Protein AF-A0A5E4KHF6-F1 (afdb_monomer_lite)

Secondary structure (DSSP, 8-state):
-EEEEEEE---S-TTSB-EEEEEEEEETTEEEEEESEEESS-TT----TT---EEE--BTTS-TTPPP--EEEEE-TT-TT-SS-PPP---------PPP-SEEEEEEEEEEEETTEEEEE---EEETTEEE-EETTEEEEEEEESSS--EEEEEETTEEE---EEEEEEETTEEP--SEEEE--BSS---EEEEPSSTT-----TT-EEEEEEEE-

Radius of gyration: 19.24 Å; chains: 1; bounding box: 42×41×52 Å

pLDDT: mean 92.56, std 5.9, range [66.94, 98.56]

Structure (mmCIF, N/CA/C/O back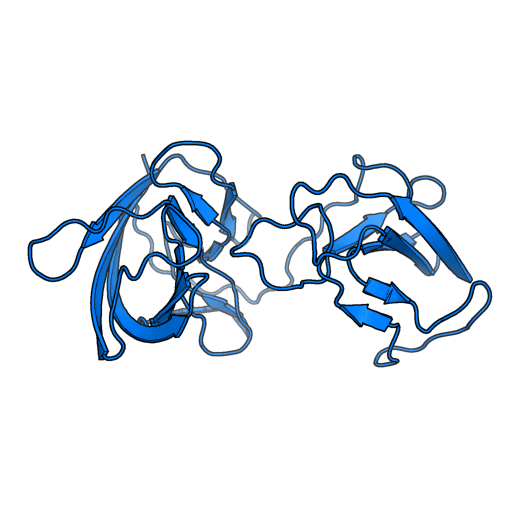bone):
data_AF-A0A5E4KHF6-F1
#
_entry.id   AF-A0A5E4KHF6-F1
#
loop_
_atom_site.group_PDB
_atom_site.id
_atom_site.type_symbol
_atom_site.label_atom_id
_atom_site.label_alt_id
_atom_site.label_comp_id
_atom_site.label_asym_id
_atom_site.label_entity_id
_atom_site.label_seq_id
_atom_site.pdbx_PDB_ins_code
_atom_site.Cartn_x
_atom_site.Cartn_y
_atom_site.Cartn_z
_atom_site.occupancy
_atom_site.B_iso_or_equiv
_atom_site.auth_seq_id
_atom_site.auth_comp_id
_atom_site.auth_asym_id
_atom_site.auth_atom_id
_atom_site.pdbx_PDB_model_num
ATOM 1 N N . MET A 1 1 ? 13.582 0.455 -25.047 1.00 77.75 1 MET A N 1
ATOM 2 C CA . MET A 1 1 ? 14.690 -0.398 -24.557 1.00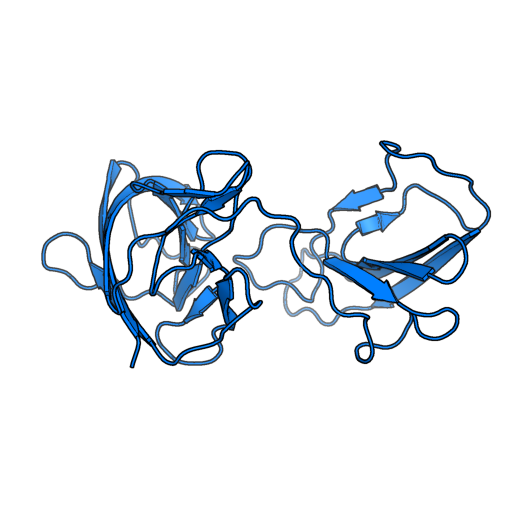 77.75 1 MET A CA 1
ATOM 3 C C . MET A 1 1 ? 14.341 -0.833 -23.156 1.00 77.75 1 MET A C 1
ATOM 5 O O . MET A 1 1 ? 14.033 0.030 -22.339 1.00 77.75 1 MET A O 1
ATOM 9 N N . ILE A 1 2 ? 14.367 -2.138 -22.922 1.00 88.25 2 ILE A N 1
ATOM 10 C CA . ILE A 1 2 ? 14.149 -2.743 -21.612 1.00 88.25 2 ILE A CA 1
ATOM 11 C C . ILE A 1 2 ? 15.498 -3.265 -21.121 1.00 88.25 2 ILE A C 1
ATOM 13 O O . ILE A 1 2 ? 16.209 -3.909 -21.892 1.00 88.25 2 ILE A O 1
ATOM 17 N N . ASP A 1 3 ? 15.841 -2.960 -19.875 1.00 93.31 3 ASP A N 1
ATOM 18 C CA . ASP A 1 3 ? 16.896 -3.641 -19.125 1.00 93.31 3 ASP A CA 1
ATOM 19 C C . ASP A 1 3 ? 16.295 -4.298 -17.880 1.00 93.31 3 ASP A C 1
ATOM 21 O O . ASP A 1 3 ? 15.286 -3.825 -17.348 1.00 93.31 3 ASP A O 1
ATOM 25 N N . ILE A 1 4 ? 16.898 -5.401 -17.439 1.00 95.44 4 ILE A N 1
ATOM 26 C CA . ILE A 1 4 ? 16.421 -6.190 -16.306 1.00 95.44 4 ILE A CA 1
ATOM 27 C C . ILE A 1 4 ? 17.618 -6.600 -15.458 1.00 95.44 4 ILE A C 1
ATOM 29 O O . ILE A 1 4 ? 18.542 -7.242 -15.950 1.00 95.44 4 ILE A O 1
ATOM 33 N N . GLN A 1 5 ? 17.567 -6.274 -14.170 1.00 94.62 5 GLN A N 1
ATOM 34 C CA . GLN A 1 5 ? 18.523 -6.750 -13.171 1.00 94.62 5 GLN A CA 1
ATOM 35 C C . GLN A 1 5 ? 17.800 -7.573 -12.108 1.00 94.62 5 GLN A C 1
ATOM 37 O O . GLN A 1 5 ? 16.617 -7.349 -11.852 1.00 94.62 5 GLN A O 1
ATOM 42 N N . SER A 1 6 ? 18.508 -8.498 -11.467 1.00 94.25 6 SER A N 1
ATOM 43 C CA . SER A 1 6 ? 17.983 -9.287 -10.352 1.00 94.25 6 SER A CA 1
ATOM 44 C C . SER A 1 6 ? 18.930 -9.261 -9.164 1.00 94.25 6 SER A C 1
ATOM 46 O O . SER A 1 6 ? 20.148 -9.284 -9.345 1.00 94.25 6 SER A O 1
ATOM 48 N N . PHE A 1 7 ? 18.372 -9.257 -7.959 1.00 91.38 7 PHE A N 1
ATOM 49 C CA . PHE A 1 7 ? 19.128 -9.175 -6.712 1.00 91.38 7 PHE A CA 1
ATOM 50 C C . PHE A 1 7 ? 18.536 -10.115 -5.673 1.00 91.38 7 PHE A C 1
ATOM 52 O O . PHE A 1 7 ? 17.319 -10.276 -5.608 1.00 91.38 7 PHE A O 1
ATOM 59 N N . ASP A 1 8 ? 19.385 -10.684 -4.825 1.00 91.06 8 ASP A N 1
ATOM 60 C CA . ASP A 1 8 ? 18.909 -11.456 -3.686 1.00 91.06 8 ASP A CA 1
ATOM 61 C C . ASP A 1 8 ? 18.397 -10.524 -2.584 1.00 91.06 8 ASP A C 1
ATOM 63 O O . ASP A 1 8 ? 18.975 -9.471 -2.299 1.00 91.06 8 ASP A O 1
ATOM 67 N N . THR A 1 9 ? 17.303 -10.923 -1.946 1.00 87.50 9 THR A N 1
ATOM 68 C CA . THR A 1 9 ? 16.654 -10.174 -0.873 1.00 87.50 9 THR A CA 1
ATOM 69 C C . THR A 1 9 ? 16.878 -10.860 0.469 1.00 87.50 9 THR A C 1
ATOM 71 O O . THR A 1 9 ? 16.781 -12.088 0.568 1.00 87.50 9 THR A O 1
ATOM 74 N N . PRO A 1 10 ? 17.160 -10.097 1.538 1.00 80.94 10 PRO A N 1
ATOM 75 C CA . PRO A 1 10 ? 17.219 -10.664 2.872 1.00 80.94 10 PRO A CA 1
ATOM 76 C C . PRO A 1 10 ? 15.800 -11.031 3.310 1.00 80.94 10 PRO A C 1
ATOM 78 O O . PRO A 1 10 ? 14.903 -10.191 3.268 1.00 80.94 10 PRO A O 1
ATOM 81 N N . THR A 1 11 ? 15.572 -12.266 3.760 1.00 69.69 11 THR A N 1
ATOM 82 C CA . THR A 1 11 ? 14.281 -12.619 4.355 1.00 69.69 11 THR A CA 1
ATOM 83 C C . THR A 1 11 ? 14.416 -13.574 5.534 1.00 69.69 11 THR A C 1
ATOM 85 O O . THR A 1 11 ? 15.131 -14.573 5.442 1.00 69.69 11 THR A O 1
ATOM 88 N N . PRO A 1 12 ? 13.716 -13.308 6.653 1.00 67.69 12 PRO A N 1
ATOM 89 C CA . PRO A 1 12 ? 13.595 -14.273 7.737 1.00 67.69 12 PRO A CA 1
ATOM 90 C C . PRO A 1 12 ? 12.538 -15.355 7.443 1.00 67.69 12 PRO A C 1
ATOM 92 O O . PRO A 1 12 ? 12.374 -16.281 8.237 1.00 67.69 12 PRO A O 1
ATOM 95 N N . PHE A 1 13 ? 11.788 -15.246 6.339 1.00 71.44 13 PHE A N 1
ATOM 96 C CA . PHE A 1 13 ? 10.649 -16.109 6.031 1.00 71.44 13 PHE A CA 1
ATOM 97 C C . PHE A 1 13 ? 11.032 -17.200 5.024 1.00 71.44 13 PHE A C 1
ATOM 99 O O . PHE A 1 13 ? 11.543 -16.904 3.951 1.00 71.44 13 PHE A O 1
ATOM 106 N N . LYS A 1 14 ? 10.751 -18.467 5.353 1.00 66.94 14 LYS A N 1
ATOM 107 C CA . LYS A 1 14 ? 11.177 -19.629 4.549 1.00 66.94 14 LYS A CA 1
ATOM 108 C C . LYS A 1 14 ? 10.465 -19.763 3.195 1.00 66.94 14 LYS A C 1
ATOM 110 O O . LYS A 1 14 ? 11.060 -20.298 2.270 1.00 66.94 14 LYS A O 1
ATOM 115 N N . ASP A 1 15 ? 9.238 -19.253 3.080 1.00 69.56 15 ASP A N 1
ATOM 116 C CA . ASP A 1 15 ? 8.358 -19.463 1.918 1.00 69.56 15 ASP A CA 1
ATOM 117 C C . ASP A 1 15 ? 8.229 -18.213 1.030 1.00 69.56 15 ASP A C 1
ATOM 119 O O . ASP A 1 15 ? 7.141 -17.893 0.546 1.00 69.56 15 ASP A O 1
ATOM 123 N N . ARG A 1 16 ? 9.309 -17.441 0.871 1.00 72.00 16 ARG A N 1
ATOM 124 C CA . ARG A 1 16 ? 9.294 -16.195 0.092 1.00 72.00 16 ARG A CA 1
ATOM 125 C C . ARG A 1 16 ? 10.213 -16.245 -1.106 1.00 72.00 16 ARG A C 1
ATOM 127 O O . ARG A 1 16 ? 11.202 -16.972 -1.109 1.00 72.00 16 ARG A O 1
ATOM 134 N N . ASP A 1 17 ? 9.896 -15.418 -2.098 1.00 70.38 17 ASP A N 1
ATOM 135 C CA . ASP A 1 17 ? 10.813 -15.175 -3.200 1.00 70.38 17 ASP A CA 1
ATOM 136 C C . ASP A 1 17 ? 12.092 -14.552 -2.636 1.00 70.38 17 ASP A C 1
ATOM 138 O O . ASP A 1 17 ? 12.071 -13.503 -1.990 1.00 70.38 17 ASP A O 1
ATOM 142 N N . PHE A 1 18 ? 13.223 -15.206 -2.870 1.00 84.00 18 PHE A N 1
ATOM 143 C CA . PHE A 1 18 ? 14.520 -14.677 -2.458 1.00 84.00 18 PHE A CA 1
ATOM 144 C C . PHE A 1 18 ? 15.071 -13.678 -3.471 1.00 84.00 18 PHE A C 1
ATOM 146 O O . PHE A 1 18 ? 16.081 -13.052 -3.190 1.00 84.00 18 PHE A O 1
ATOM 153 N N . THR A 1 19 ? 14.399 -13.478 -4.607 1.00 90.94 19 THR A N 1
ATOM 154 C CA . THR A 1 19 ? 14.871 -12.632 -5.704 1.00 90.94 19 THR A CA 1
ATOM 155 C C . THR A 1 19 ? 13.956 -11.428 -5.909 1.00 90.94 19 THR A C 1
ATOM 157 O O . THR A 1 19 ? 12.737 -11.555 -6.015 1.00 90.94 19 THR A O 1
ATOM 160 N N . GLU A 1 20 ? 14.560 -10.250 -5.988 1.00 92.94 20 GLU A N 1
ATOM 161 C CA . GLU A 1 20 ? 13.973 -9.015 -6.496 1.00 92.94 20 GLU A CA 1
ATOM 162 C C . GLU A 1 20 ? 14.397 -8.801 -7.946 1.00 92.94 20 GLU A C 1
ATOM 164 O O . GLU A 1 20 ? 15.499 -9.190 -8.341 1.00 92.94 20 GLU A O 1
ATOM 169 N N . TYR A 1 21 ? 13.549 -8.125 -8.713 1.00 94.50 21 TYR A N 1
ATOM 170 C CA . TYR A 1 21 ? 13.843 -7.699 -10.070 1.00 94.50 21 TYR A CA 1
ATOM 171 C C . TYR A 1 21 ? 13.701 -6.185 -10.199 1.00 94.50 21 TYR A C 1
ATOM 173 O O . TYR A 1 21 ? 12.772 -5.570 -9.682 1.00 94.50 21 TYR A O 1
ATOM 181 N N . VAL A 1 22 ? 14.618 -5.587 -10.950 1.00 95.19 22 VAL A N 1
ATOM 182 C CA . VAL A 1 22 ? 14.526 -4.204 -11.410 1.00 95.19 22 VAL A CA 1
ATOM 183 C C . VAL A 1 22 ? 14.272 -4.246 -12.904 1.00 95.19 22 VAL A C 1
ATOM 185 O O . VAL A 1 22 ? 15.166 -4.615 -13.662 1.00 95.19 22 VAL A O 1
ATOM 188 N N . ILE A 1 23 ? 13.073 -3.856 -13.330 1.00 96.25 23 ILE A N 1
ATOM 189 C CA . ILE A 1 23 ? 12.741 -3.681 -14.747 1.00 96.25 23 ILE A CA 1
ATOM 190 C C . ILE A 1 23 ? 12.885 -2.196 -15.071 1.00 96.25 23 ILE A C 1
ATOM 192 O O . ILE A 1 23 ? 12.244 -1.352 -14.447 1.00 96.25 23 ILE A O 1
ATOM 196 N N . ALA A 1 24 ? 13.726 -1.866 -16.044 1.00 95.62 24 ALA A N 1
ATOM 197 C CA . ALA A 1 24 ? 13.978 -0.501 -16.478 1.00 95.62 24 ALA A CA 1
ATOM 198 C C . ALA A 1 24 ? 13.522 -0.318 -17.925 1.00 95.62 24 ALA A C 1
ATOM 200 O O . ALA A 1 24 ? 14.123 -0.852 -18.855 1.00 95.62 24 ALA A O 1
ATOM 201 N N . ILE A 1 25 ? 12.466 0.466 -18.123 1.00 95.31 25 ILE A N 1
ATOM 202 C CA . ILE A 1 25 ? 11.897 0.749 -19.441 1.00 95.31 25 ILE A CA 1
ATOM 203 C C . ILE A 1 25 ? 12.277 2.175 -19.826 1.00 95.31 25 ILE A C 1
ATOM 205 O O . ILE A 1 25 ? 11.817 3.144 -19.221 1.00 95.31 25 ILE A O 1
ATOM 209 N N . ARG A 1 26 ? 13.129 2.321 -20.843 1.00 93.12 26 ARG A N 1
ATOM 210 C CA . ARG A 1 26 ? 13.507 3.636 -21.372 1.00 93.12 26 ARG A CA 1
ATOM 211 C C . ARG A 1 26 ? 12.459 4.150 -22.353 1.00 93.12 26 ARG A C 1
ATOM 213 O O . ARG A 1 26 ? 12.199 3.499 -23.369 1.00 93.12 26 ARG A O 1
ATOM 220 N N . GLN A 1 27 ? 11.985 5.367 -22.098 1.00 91.94 27 GLN A N 1
ATOM 221 C CA . GLN A 1 27 ? 11.146 6.160 -22.988 1.00 91.94 27 GLN A CA 1
ATOM 222 C C . GLN A 1 27 ? 11.744 7.569 -23.117 1.00 91.94 27 GLN A C 1
ATOM 224 O O . GLN A 1 27 ? 11.678 8.373 -22.188 1.00 91.94 27 GLN A O 1
ATOM 229 N N . ASN A 1 28 ? 12.329 7.873 -24.279 1.00 90.94 28 ASN A N 1
ATOM 230 C CA . ASN A 1 28 ? 13.039 9.131 -24.547 1.00 90.94 28 ASN A CA 1
ATOM 231 C C . ASN A 1 28 ? 14.113 9.428 -23.470 1.00 90.94 28 ASN A C 1
ATOM 233 O O . ASN A 1 28 ? 15.025 8.619 -23.252 1.00 90.94 28 ASN A O 1
ATOM 237 N N . GLU A 1 29 ? 13.966 10.567 -22.790 1.00 92.62 29 GLU A N 1
ATOM 238 C CA . GLU A 1 29 ? 14.839 11.085 -21.731 1.00 92.62 29 GLU A CA 1
ATOM 239 C C . GLU A 1 29 ? 14.453 10.597 -20.327 1.00 92.62 29 GLU A C 1
ATOM 241 O O . GLU A 1 29 ? 14.964 11.105 -19.331 1.00 92.62 29 GLU A O 1
ATOM 246 N N . HIS A 1 30 ? 13.558 9.612 -20.229 1.00 94.81 30 HIS A N 1
ATOM 247 C CA . HIS A 1 30 ? 13.124 9.031 -18.965 1.00 94.81 30 HIS A CA 1
ATOM 248 C C . HIS A 1 30 ? 13.322 7.516 -18.944 1.00 94.81 30 HIS A C 1
ATOM 250 O O . HIS A 1 30 ? 13.298 6.828 -19.970 1.00 94.81 30 HIS A O 1
ATOM 256 N N . VAL A 1 31 ? 13.499 6.994 -17.736 1.00 95.50 31 VAL A N 1
ATOM 257 C CA . VAL A 1 31 ? 13.488 5.566 -17.434 1.00 95.50 31 VAL A CA 1
ATOM 258 C C . VAL A 1 31 ? 12.427 5.318 -16.376 1.00 95.50 31 VAL A C 1
ATOM 260 O O . VAL A 1 31 ? 12.456 5.935 -15.312 1.00 95.50 31 VAL A O 1
ATOM 263 N N . ILE A 1 32 ? 11.503 4.411 -16.676 1.00 95.44 32 ILE A N 1
ATOM 264 C CA . ILE A 1 32 ? 10.537 3.890 -15.715 1.00 95.44 32 ILE A CA 1
ATOM 265 C C . ILE A 1 32 ? 11.187 2.673 -15.067 1.00 95.44 32 ILE A C 1
ATOM 267 O O . ILE A 1 32 ? 11.463 1.683 -15.744 1.00 95.44 32 ILE A O 1
ATOM 271 N N . LYS A 1 33 ? 11.473 2.773 -13.773 1.00 95.94 33 LYS A N 1
ATOM 272 C CA . LYS A 1 33 ? 12.004 1.684 -12.955 1.00 95.94 33 LYS A CA 1
ATOM 273 C C . LYS A 1 33 ? 10.840 1.031 -12.223 1.00 95.94 33 LYS A C 1
ATOM 275 O O . LYS A 1 33 ? 10.066 1.725 -11.569 1.00 95.94 33 LYS A O 1
ATOM 280 N N . ILE A 1 34 ? 10.739 -0.285 -12.329 1.00 96.00 34 ILE A N 1
ATOM 281 C CA . ILE A 1 34 ? 9.676 -1.089 -11.731 1.00 96.00 34 ILE A CA 1
ATOM 282 C C . ILE A 1 34 ? 10.318 -2.166 -10.857 1.00 96.00 34 ILE A C 1
ATOM 284 O O . ILE A 1 34 ? 11.231 -2.856 -11.314 1.00 96.00 34 ILE A O 1
ATOM 288 N N . LEU A 1 35 ? 9.842 -2.294 -9.616 1.00 94.62 35 LEU A N 1
ATOM 289 C CA . LEU A 1 35 ? 10.251 -3.326 -8.654 1.00 94.62 35 LEU A CA 1
ATOM 290 C C . LEU A 1 35 ? 9.077 -4.233 -8.283 1.00 94.62 35 LEU A C 1
ATOM 292 O O . LEU A 1 35 ? 7.916 -3.896 -8.535 1.00 94.62 35 LEU A O 1
ATOM 296 N N . HIS A 1 36 ? 9.395 -5.346 -7.620 1.00 94.19 36 HIS A N 1
ATOM 297 C CA . HIS A 1 36 ? 8.453 -6.320 -7.062 1.00 94.19 36 HIS A CA 1
ATOM 298 C C . HIS A 1 36 ? 7.612 -7.052 -8.115 1.00 94.19 36 HIS A C 1
ATOM 300 O O . HIS A 1 36 ? 6.538 -7.592 -7.829 1.00 94.19 36 HIS A O 1
ATOM 306 N N . ILE A 1 37 ? 8.121 -7.100 -9.346 1.00 95.50 37 ILE A N 1
ATOM 307 C CA . ILE A 1 37 ? 7.514 -7.794 -10.477 1.00 95.50 37 ILE A CA 1
ATOM 308 C C . ILE A 1 37 ? 8.542 -8.761 -11.048 1.00 95.50 37 ILE A C 1
ATOM 310 O O . ILE A 1 37 ? 9.582 -8.335 -11.544 1.00 95.50 37 ILE A O 1
ATOM 314 N N . LYS A 1 38 ? 8.234 -10.058 -11.046 1.00 95.31 38 LYS A N 1
ATOM 315 C CA . LYS A 1 38 ? 8.988 -11.033 -11.834 1.00 95.31 38 LYS A CA 1
ATOM 316 C C . LYS A 1 38 ? 8.697 -10.791 -13.317 1.00 95.31 38 LYS A C 1
ATOM 318 O O . LYS A 1 38 ? 7.524 -10.861 -13.693 1.00 95.31 38 LYS A O 1
ATOM 323 N N . PRO A 1 39 ? 9.712 -10.499 -14.142 1.00 96.69 39 PRO A N 1
ATOM 324 C CA . PRO A 1 39 ? 9.506 -10.129 -15.534 1.00 96.69 39 PRO A CA 1
ATOM 325 C C . PRO A 1 39 ? 9.064 -11.323 -16.387 1.00 96.69 39 PRO A C 1
ATOM 327 O O . PRO A 1 39 ? 9.622 -12.412 -16.265 1.00 96.69 39 PRO A O 1
ATOM 330 N N . ASP A 1 40 ? 8.109 -11.076 -17.286 1.00 96.38 40 ASP A N 1
ATOM 331 C CA . ASP A 1 40 ? 7.747 -11.977 -18.397 1.00 96.38 40 ASP A CA 1
ATOM 332 C C . ASP A 1 40 ? 8.332 -11.484 -19.741 1.00 96.38 40 ASP A C 1
ATOM 334 O O . ASP A 1 40 ? 8.199 -12.145 -20.768 1.00 96.38 40 ASP A O 1
ATOM 338 N N . VAL A 1 41 ? 8.978 -10.313 -19.728 1.00 95.88 41 VAL A N 1
ATOM 339 C CA . VAL A 1 41 ? 9.650 -9.672 -20.869 1.00 95.88 41 VAL A CA 1
ATOM 340 C C . VAL A 1 41 ? 11.164 -9.853 -20.783 1.00 95.88 41 VAL A C 1
ATOM 342 O O . VAL A 1 41 ? 11.711 -10.112 -19.711 1.00 95.88 41 VAL A O 1
ATOM 345 N N . SER A 1 42 ? 11.849 -9.675 -21.908 1.00 94.81 42 SER A N 1
ATOM 346 C CA . SER A 1 42 ? 13.302 -9.791 -22.042 1.00 94.81 42 SER A CA 1
ATOM 347 C C . SER A 1 42 ? 13.957 -8.465 -22.448 1.00 94.81 42 SER A C 1
ATOM 349 O O . SER A 1 42 ? 13.325 -7.611 -23.082 1.00 94.81 42 SER A O 1
ATOM 351 N N . PRO A 1 43 ? 15.249 -8.259 -22.125 1.00 93.69 43 PRO A N 1
ATOM 352 C CA . PRO A 1 43 ? 15.995 -7.128 -22.653 1.00 93.69 43 PRO A CA 1
ATOM 353 C C . PRO A 1 43 ? 15.971 -7.105 -24.186 1.00 93.69 43 PRO A C 1
ATOM 355 O O . PRO A 1 43 ? 16.255 -8.105 -24.840 1.00 93.69 43 PRO A O 1
ATOM 358 N N . GLY A 1 44 ? 15.646 -5.943 -24.751 1.00 87.25 44 GLY A N 1
ATOM 359 C CA . GLY A 1 44 ? 15.473 -5.760 -26.198 1.00 87.25 44 GLY A CA 1
ATOM 360 C C . GLY A 1 44 ? 14.029 -5.861 -26.698 1.00 87.25 44 GLY A C 1
ATOM 361 O O . GLY A 1 44 ? 13.767 -5.399 -27.810 1.00 87.25 44 GLY A O 1
ATOM 362 N N . ASP A 1 45 ? 13.094 -6.354 -25.881 1.00 92.12 45 ASP A N 1
ATOM 363 C CA . ASP A 1 45 ? 11.678 -6.394 -26.249 1.00 92.12 45 ASP A CA 1
ATOM 364 C C . ASP A 1 45 ? 11.089 -4.985 -26.423 1.00 92.12 45 ASP A C 1
ATOM 366 O O . ASP A 1 45 ? 11.505 -3.999 -25.793 1.00 92.12 45 ASP A O 1
ATOM 370 N N . TRP A 1 46 ? 10.073 -4.909 -27.282 1.00 88.88 46 TRP A N 1
ATOM 371 C CA . TRP A 1 46 ? 9.209 -3.746 -27.441 1.00 88.88 46 TRP A CA 1
ATOM 372 C C . TRP A 1 46 ? 7.867 -4.040 -26.785 1.00 88.88 46 TRP A C 1
ATOM 374 O O . TRP A 1 46 ? 7.267 -5.077 -27.045 1.00 88.88 46 TRP A O 1
ATOM 384 N N . ILE A 1 47 ? 7.398 -3.110 -25.960 1.00 91.56 47 ILE A N 1
ATOM 385 C CA . ILE A 1 47 ? 6.115 -3.205 -25.263 1.00 91.56 47 ILE A CA 1
ATOM 386 C C . ILE A 1 47 ? 5.278 -1.965 -25.555 1.00 91.56 47 ILE A C 1
ATOM 388 O O . ILE A 1 47 ? 5.808 -0.871 -25.776 1.00 91.56 47 ILE A O 1
ATOM 392 N N . SER A 1 48 ? 3.967 -2.142 -25.528 1.00 91.44 48 SER A N 1
ATOM 393 C CA . SER A 1 48 ? 2.954 -1.107 -25.679 1.00 91.44 48 SER A CA 1
ATOM 394 C C . SER A 1 48 ? 2.175 -0.915 -24.380 1.00 91.44 48 SER A C 1
ATOM 396 O O . SER A 1 48 ? 2.226 -1.720 -23.448 1.00 91.44 48 SER A O 1
ATOM 398 N N . ARG A 1 49 ? 1.426 0.187 -24.297 1.00 91.19 49 ARG A N 1
ATOM 399 C CA . ARG A 1 49 ? 0.527 0.432 -23.166 1.00 91.19 49 ARG A CA 1
ATOM 400 C C . ARG A 1 49 ? -0.508 -0.694 -23.071 1.00 91.19 49 ARG A C 1
ATOM 402 O O . ARG A 1 49 ? -1.234 -0.936 -24.027 1.00 91.19 49 ARG A O 1
ATOM 409 N N . GLY A 1 50 ? -0.624 -1.284 -21.885 1.00 92.12 50 GLY A N 1
ATOM 410 C CA . GLY A 1 50 ? -1.563 -2.373 -21.605 1.00 92.12 50 GLY A CA 1
ATOM 411 C C . GLY A 1 50 ? -0.950 -3.767 -21.737 1.00 92.12 50 GLY A C 1
ATOM 412 O O . GLY A 1 50 ? -1.569 -4.726 -21.279 1.00 92.12 50 GLY A O 1
ATOM 413 N N . ASP A 1 51 ? 0.263 -3.880 -22.283 1.00 94.62 51 ASP A N 1
ATOM 414 C CA . ASP A 1 51 ? 0.959 -5.159 -22.356 1.00 94.62 51 ASP A CA 1
ATOM 415 C C . ASP A 1 51 ? 1.343 -5.651 -20.959 1.00 94.62 51 ASP A C 1
ATOM 417 O O . ASP A 1 51 ? 1.726 -4.885 -20.066 1.00 94.62 51 ASP A O 1
ATOM 421 N N . ARG A 1 52 ? 1.261 -6.968 -20.772 1.00 94.88 52 ARG A N 1
ATOM 422 C CA . ARG A 1 52 ? 1.726 -7.617 -19.550 1.00 94.88 52 ARG A CA 1
ATOM 423 C C . ARG A 1 52 ? 3.253 -7.621 -19.529 1.00 94.88 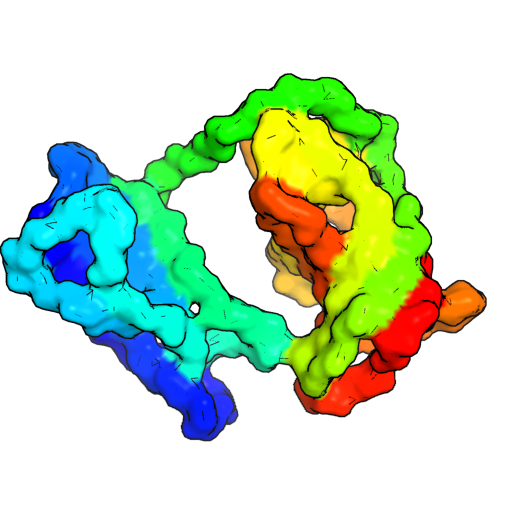52 ARG A C 1
ATOM 425 O O . ARG A 1 52 ? 3.880 -8.138 -20.443 1.00 94.88 52 ARG A O 1
ATOM 432 N N . ILE A 1 53 ? 3.832 -7.110 -18.445 1.00 95.62 53 ILE A N 1
ATOM 433 C CA . ILE A 1 53 ? 5.291 -7.056 -18.249 1.00 95.62 53 ILE A CA 1
ATOM 434 C C . ILE A 1 53 ? 5.820 -8.115 -17.272 1.00 95.62 53 ILE A C 1
ATOM 436 O O . ILE A 1 53 ? 7.030 -8.307 -17.166 1.00 95.62 53 ILE A O 1
ATOM 440 N N . GLY A 1 54 ? 4.935 -8.790 -16.536 1.00 95.69 54 GLY A N 1
ATOM 441 C CA . GLY A 1 54 ? 5.339 -9.741 -15.510 1.00 95.69 54 GLY A CA 1
ATOM 442 C C . GLY A 1 54 ? 4.233 -10.155 -14.549 1.00 95.69 54 GLY A C 1
ATOM 443 O O . GLY A 1 54 ? 3.036 -10.020 -14.829 1.00 95.69 54 GLY A O 1
ATOM 444 N N . THR A 1 55 ? 4.664 -10.651 -13.390 1.00 95.50 55 THR A N 1
ATOM 445 C CA . THR A 1 55 ? 3.815 -11.142 -12.299 1.00 95.50 55 THR A CA 1
ATOM 446 C C . THR A 1 55 ? 4.282 -10.570 -10.964 1.00 95.50 55 THR A C 1
ATOM 448 O O . THR A 1 55 ? 5.483 -10.521 -10.706 1.00 95.50 55 THR A O 1
ATOM 451 N N . TYR A 1 56 ? 3.350 -10.157 -10.102 1.00 94.19 56 TYR A N 1
ATOM 452 C CA . TYR A 1 56 ? 3.680 -9.715 -8.746 1.00 94.19 56 TYR A CA 1
ATOM 453 C C . TYR A 1 56 ? 4.413 -10.807 -7.965 1.00 94.19 56 TYR A C 1
ATOM 455 O O . TYR A 1 56 ? 3.979 -11.960 -7.959 1.00 94.19 56 TYR A O 1
ATOM 463 N N . ILE A 1 57 ? 5.484 -10.421 -7.276 1.00 91.19 57 ILE A N 1
ATOM 464 C CA . ILE A 1 57 ? 6.227 -11.298 -6.366 1.00 91.19 57 ILE A CA 1
ATOM 465 C C . ILE A 1 57 ? 6.089 -10.837 -4.923 1.00 91.19 57 ILE A C 1
ATOM 467 O O . ILE A 1 57 ? 5.793 -9.675 -4.642 1.00 91.19 57 ILE A O 1
ATOM 471 N N . HIS A 1 58 ? 6.307 -11.769 -4.000 1.00 87.00 58 HIS A N 1
ATOM 472 C CA . HIS A 1 58 ? 6.291 -11.491 -2.569 1.00 87.00 58 HIS A CA 1
ATOM 473 C C . HIS A 1 58 ? 7.642 -11.874 -1.972 1.00 87.00 58 HIS A C 1
ATOM 475 O O . HIS A 1 58 ? 7.832 -12.975 -1.451 1.00 87.00 58 HIS A O 1
ATOM 481 N N . ASN A 1 59 ? 8.588 -10.943 -2.059 1.00 84.44 59 ASN A N 1
ATOM 482 C CA . ASN A 1 59 ? 9.968 -11.193 -1.670 1.00 84.44 59 ASN A CA 1
ATOM 483 C C . ASN A 1 59 ? 10.299 -10.777 -0.228 1.00 84.44 59 ASN A C 1
ATOM 485 O O . ASN A 1 59 ? 9.416 -10.506 0.601 1.00 84.44 59 ASN A O 1
ATOM 489 N N . GLY A 1 60 ? 11.595 -10.768 0.085 1.00 84.25 60 GLY A N 1
ATOM 490 C CA . GLY A 1 60 ? 12.121 -10.501 1.416 1.00 84.25 60 GLY A CA 1
ATOM 491 C C . GLY A 1 60 ? 11.884 -9.103 1.977 1.00 84.25 60 GLY A C 1
ATOM 492 O O . GLY A 1 60 ? 11.894 -8.957 3.197 1.00 84.25 60 GLY A O 1
ATOM 493 N N . TYR A 1 61 ? 11.603 -8.101 1.138 1.00 83.38 61 TYR A N 1
ATOM 494 C CA . TYR A 1 61 ? 11.406 -6.718 1.595 1.00 83.38 61 TYR A CA 1
ATOM 495 C C . TYR A 1 61 ? 10.037 -6.456 2.221 1.00 83.38 61 TYR A C 1
ATOM 497 O O . TYR A 1 61 ? 9.859 -5.478 2.944 1.00 83.38 61 TYR A O 1
ATOM 505 N N . TYR A 1 62 ? 9.064 -7.323 1.968 1.00 86.25 62 TYR A N 1
ATOM 506 C CA . TYR A 1 62 ? 7.728 -7.166 2.521 1.00 86.25 62 TYR A CA 1
ATOM 507 C C . TYR A 1 62 ? 7.663 -7.610 3.991 1.00 86.25 62 TYR A C 1
ATOM 509 O O . TYR A 1 62 ? 8.316 -8.562 4.414 1.00 86.25 62 TYR A O 1
ATOM 517 N N . THR A 1 63 ? 6.797 -6.998 4.787 1.00 87.38 63 THR A N 1
ATOM 518 C CA . THR A 1 63 ? 6.374 -7.536 6.089 1.00 87.38 63 THR A CA 1
ATOM 519 C C . THR A 1 63 ? 5.255 -8.579 5.895 1.00 87.38 63 THR A C 1
ATOM 521 O O . THR A 1 63 ? 4.814 -8.842 4.776 1.00 87.38 63 THR A O 1
ATOM 524 N N . PHE A 1 64 ? 4.829 -9.279 6.950 1.00 89.00 64 PHE A N 1
ATOM 525 C CA . PHE A 1 64 ? 3.788 -10.311 6.861 1.00 89.00 64 PHE A CA 1
ATOM 526 C C . PHE A 1 64 ? 2.437 -9.771 6.363 1.00 89.00 64 PHE A C 1
ATOM 528 O O . PHE A 1 64 ? 1.662 -10.532 5.780 1.00 89.00 64 PHE A O 1
ATOM 535 N N . TRP A 1 65 ? 2.154 -8.483 6.588 1.00 90.19 65 TRP A N 1
ATOM 536 C CA . TRP A 1 65 ? 0.863 -7.863 6.281 1.00 90.19 65 TRP A CA 1
ATOM 537 C C . TRP A 1 65 ? 0.792 -7.198 4.908 1.00 90.19 65 TRP A C 1
ATOM 539 O O . TRP A 1 65 ? -0.306 -6.871 4.442 1.00 90.19 65 TRP A O 1
ATOM 549 N N . ASN A 1 66 ? 1.927 -7.003 4.233 1.00 89.75 66 ASN A N 1
ATOM 550 C CA . ASN A 1 66 ? 1.889 -6.434 2.899 1.00 89.75 66 ASN A CA 1
ATOM 551 C C . ASN A 1 66 ? 1.255 -7.417 1.913 1.00 89.75 66 ASN A C 1
ATOM 553 O O . ASN A 1 66 ? 1.443 -8.639 1.972 1.00 89.75 66 ASN A O 1
ATOM 557 N N . ASN A 1 67 ? 0.506 -6.835 0.983 1.00 88.50 67 ASN A N 1
ATOM 558 C CA . ASN A 1 67 ? 0.145 -7.521 -0.242 1.00 88.50 67 ASN A CA 1
ATOM 559 C C . ASN A 1 67 ? 1.224 -7.227 -1.286 1.00 88.50 67 ASN A C 1
ATOM 561 O O . ASN A 1 67 ? 1.812 -6.143 -1.233 1.00 88.50 67 ASN A O 1
ATOM 565 N N . PRO A 1 68 ? 1.459 -8.148 -2.233 1.00 89.12 68 PRO A N 1
ATOM 566 C CA . PRO A 1 68 ? 2.284 -7.856 -3.396 1.00 89.12 68 PRO A CA 1
ATOM 567 C C . PRO A 1 68 ? 1.777 -6.595 -4.101 1.00 89.12 68 PRO A C 1
ATOM 569 O O . PRO A 1 68 ? 0.571 -6.430 -4.298 1.00 89.12 68 PRO A O 1
ATOM 572 N N . ALA A 1 69 ? 2.693 -5.698 -4.443 1.00 90.38 69 ALA A N 1
ATOM 573 C CA . ALA A 1 69 ? 2.389 -4.408 -5.052 1.00 90.38 69 ALA A CA 1
ATOM 574 C C . ALA A 1 69 ? 3.517 -4.009 -6.000 1.00 90.38 69 ALA A C 1
ATOM 576 O O . ALA A 1 69 ? 4.644 -4.451 -5.833 1.00 90.38 69 ALA A O 1
ATOM 577 N N . MET A 1 70 ? 3.226 -3.161 -6.982 1.00 92.19 70 MET A N 1
ATOM 578 C CA . MET A 1 70 ? 4.236 -2.664 -7.913 1.00 92.19 70 MET A CA 1
ATOM 579 C C . MET A 1 70 ? 4.791 -1.357 -7.364 1.00 92.19 70 MET A C 1
ATOM 581 O O . MET A 1 70 ? 4.020 -0.445 -7.073 1.00 92.19 70 MET A O 1
ATOM 585 N N . HIS A 1 71 ? 6.111 -1.251 -7.258 1.00 93.25 71 HIS A N 1
ATOM 586 C CA . HIS A 1 71 ? 6.765 0.021 -6.957 1.00 93.25 71 HIS A CA 1
ATOM 587 C C . HIS A 1 71 ? 7.309 0.618 -8.248 1.00 93.25 71 HIS A C 1
ATOM 589 O O . HIS A 1 71 ? 8.020 -0.064 -8.989 1.00 93.25 71 HIS A O 1
ATOM 595 N N . ILE A 1 72 ? 6.953 1.873 -8.527 1.00 94.19 72 ILE A N 1
ATOM 596 C CA . ILE A 1 72 ? 7.279 2.560 -9.778 1.00 94.19 72 ILE A CA 1
ATOM 597 C C . ILE A 1 72 ? 8.016 3.858 -9.467 1.00 94.19 72 ILE A C 1
ATOM 599 O O . ILE A 1 72 ? 7.561 4.670 -8.665 1.00 94.19 72 ILE A O 1
ATOM 603 N N . GLU A 1 73 ? 9.123 4.086 -10.165 1.00 95.62 73 GLU A N 1
ATOM 604 C CA . GLU A 1 73 ? 9.861 5.347 -10.138 1.00 95.62 73 GLU A CA 1
ATOM 605 C C . GLU A 1 73 ? 10.087 5.854 -11.563 1.00 95.62 73 GLU A C 1
ATOM 607 O O . GLU A 1 73 ? 10.373 5.076 -12.476 1.00 95.62 73 GLU A O 1
ATOM 612 N N . VAL A 1 74 ? 10.048 7.176 -11.744 1.00 95.06 74 VAL A N 1
ATOM 613 C CA . VAL A 1 74 ? 10.504 7.826 -12.980 1.00 95.06 74 VAL A CA 1
ATOM 614 C C . VAL A 1 74 ? 11.865 8.457 -12.729 1.00 95.06 74 VAL A C 1
ATOM 616 O O . VAL A 1 74 ? 12.078 9.138 -11.725 1.00 95.06 74 VAL A O 1
ATOM 619 N N . ARG A 1 75 ? 12.817 8.192 -13.624 1.00 94.81 75 ARG A N 1
ATOM 620 C CA . ARG A 1 75 ? 14.237 8.496 -13.415 1.00 94.81 75 ARG A CA 1
ATOM 621 C C . ARG A 1 75 ? 14.896 9.029 -14.679 1.00 94.81 75 ARG A C 1
ATOM 623 O O . ARG A 1 75 ? 14.397 8.830 -15.786 1.00 94.81 75 ARG A O 1
ATOM 630 N N . LYS A 1 76 ? 16.052 9.676 -14.512 1.00 93.25 76 LYS A N 1
ATOM 631 C CA . LYS A 1 76 ? 16.932 10.035 -15.632 1.00 93.25 76 LYS A CA 1
ATOM 632 C C . LYS A 1 76 ? 17.713 8.803 -16.128 1.00 93.25 76 LYS A C 1
ATOM 634 O O . LYS A 1 76 ? 18.005 7.905 -15.330 1.00 93.25 76 LYS A O 1
ATOM 639 N N . PRO A 1 77 ? 18.092 8.747 -17.418 1.00 90.62 77 PRO A N 1
ATOM 640 C CA . PRO A 1 77 ? 18.954 7.699 -17.950 1.00 90.62 77 PRO A CA 1
ATOM 641 C C . PRO A 1 77 ? 20.270 7.587 -17.169 1.00 90.62 77 PRO A C 1
ATOM 643 O O . PRO A 1 77 ? 20.846 8.592 -16.761 1.00 90.62 77 PRO A O 1
ATOM 646 N N . GLY A 1 78 ? 20.747 6.355 -16.965 1.00 86.50 78 GLY A N 1
ATOM 647 C CA . GLY A 1 78 ? 22.002 6.070 -16.254 1.00 86.50 78 GLY A CA 1
ATOM 648 C C . GLY A 1 78 ? 21.906 6.033 -14.723 1.00 86.50 78 GLY A C 1
ATOM 649 O O . GLY A 1 78 ? 22.883 5.679 -14.073 1.00 86.50 78 GLY A O 1
ATOM 650 N N . ASP A 1 79 ? 20.742 6.341 -14.143 1.00 89.00 79 ASP A N 1
ATOM 651 C CA . ASP A 1 79 ? 20.564 6.437 -12.686 1.00 89.00 79 ASP A CA 1
ATOM 652 C C . ASP A 1 79 ? 19.498 5.476 -12.125 1.00 89.00 79 ASP A C 1
ATOM 654 O O . ASP A 1 79 ? 19.077 5.577 -10.975 1.00 89.00 79 ASP A O 1
ATOM 658 N N . TYR A 1 80 ? 19.015 4.529 -12.932 1.00 89.75 80 TYR A N 1
ATOM 659 C CA . TYR A 1 80 ? 17.865 3.699 -12.558 1.00 89.75 80 TYR A CA 1
ATOM 660 C C . TYR A 1 80 ? 18.166 2.616 -11.513 1.00 89.75 80 TYR A C 1
ATOM 662 O O . TYR A 1 80 ? 17.244 2.118 -10.873 1.00 89.75 80 TYR A O 1
ATOM 670 N N . LEU A 1 81 ? 19.442 2.279 -11.302 1.00 91.31 81 LEU A N 1
ATOM 671 C CA . LEU A 1 81 ? 19.860 1.330 -10.265 1.00 91.31 81 LEU A CA 1
ATOM 672 C C . LEU A 1 81 ? 19.999 1.970 -8.880 1.00 91.31 81 LEU A C 1
ATOM 674 O O . LEU A 1 81 ? 20.081 1.255 -7.884 1.00 91.31 81 LEU A O 1
ATOM 678 N N . ARG A 1 82 ? 20.023 3.304 -8.782 1.00 90.00 82 ARG A N 1
ATOM 679 C CA . ARG A 1 82 ? 20.101 3.976 -7.482 1.00 90.00 82 ARG A CA 1
ATOM 680 C C . ARG A 1 82 ? 18.758 3.935 -6.753 1.00 90.00 82 ARG A C 1
ATOM 682 O O . ARG A 1 82 ? 17.689 3.890 -7.365 1.00 90.00 82 ARG A O 1
ATOM 689 N N . ALA A 1 83 ? 18.836 3.971 -5.425 1.00 85.62 83 ALA A N 1
ATOM 690 C CA . ALA A 1 83 ? 17.671 4.106 -4.553 1.00 85.62 83 ALA A CA 1
ATOM 691 C C . ALA A 1 83 ? 17.187 5.567 -4.439 1.00 85.62 83 ALA A C 1
ATOM 693 O O . ALA A 1 83 ? 15.993 5.818 -4.379 1.00 85.62 83 ALA A O 1
ATOM 694 N N . SER A 1 84 ? 18.101 6.541 -4.442 1.00 88.19 84 SER A N 1
ATOM 695 C CA . SER A 1 84 ? 17.807 7.984 -4.366 1.00 88.19 84 SER A CA 1
ATOM 696 C C . SER A 1 84 ? 17.822 8.641 -5.743 1.00 88.19 84 SER A C 1
ATOM 698 O O . SER A 1 84 ? 18.336 8.019 -6.658 1.00 88.19 84 SER A O 1
ATOM 700 N N . ASN A 1 85 ? 17.361 9.895 -5.880 1.00 87.31 85 ASN A N 1
ATOM 701 C CA . ASN A 1 85 ? 17.351 10.727 -7.110 1.00 87.31 85 ASN A CA 1
ATOM 702 C C . ASN A 1 85 ? 16.244 10.415 -8.137 1.00 87.31 85 ASN A C 1
ATOM 704 O O . ASN A 1 85 ? 16.388 10.704 -9.327 1.00 87.31 85 ASN A O 1
ATOM 708 N N . ASN A 1 86 ? 15.133 9.822 -7.702 1.00 91.06 86 ASN A N 1
ATOM 709 C CA . ASN A 1 86 ? 13.938 9.743 -8.540 1.00 91.06 86 ASN A CA 1
ATOM 710 C C . ASN A 1 86 ? 13.403 11.152 -8.846 1.00 91.06 86 ASN A C 1
ATOM 712 O O . ASN A 1 86 ? 13.583 12.090 -8.068 1.00 91.06 86 ASN A O 1
ATOM 716 N N . LEU A 1 87 ? 12.733 11.297 -9.988 1.00 92.31 87 LEU A N 1
ATOM 717 C CA . LEU A 1 87 ? 11.974 12.503 -10.293 1.00 92.31 87 LEU A CA 1
ATOM 718 C C . LEU A 1 87 ? 10.704 12.528 -9.437 1.00 92.31 87 LEU A C 1
ATOM 720 O O . LEU A 1 87 ? 10.116 11.481 -9.152 1.00 92.31 87 LEU A O 1
ATOM 724 N N . SER A 1 88 ? 10.294 13.728 -9.025 1.00 88.62 88 SER A N 1
ATOM 725 C CA . SER A 1 88 ? 9.039 13.907 -8.298 1.00 88.62 88 SER A CA 1
ATOM 726 C C . SER A 1 88 ? 7.861 13.603 -9.219 1.00 88.62 88 SER A C 1
ATOM 728 O O . SER A 1 88 ? 7.840 14.053 -10.366 1.00 88.62 88 SER A O 1
ATOM 730 N N . LEU A 1 89 ? 6.890 12.851 -8.708 1.00 85.06 89 LEU A N 1
ATOM 731 C CA . LEU A 1 89 ? 5.625 12.594 -9.379 1.00 85.06 89 LEU A CA 1
ATOM 732 C C . LEU A 1 89 ? 4.543 13.412 -8.690 1.00 85.06 89 LEU A C 1
ATOM 734 O O . LEU A 1 89 ? 4.383 13.338 -7.472 1.00 85.06 89 LEU A O 1
ATOM 738 N N . THR A 1 90 ? 3.802 14.182 -9.476 1.00 82.81 90 THR A N 1
ATOM 739 C CA . THR A 1 90 ? 2.612 14.883 -9.001 1.00 82.81 90 THR A CA 1
ATOM 740 C C . THR A 1 90 ? 1.395 14.061 -9.409 1.00 82.81 90 THR A C 1
ATOM 742 O O . THR A 1 90 ? 1.243 13.793 -10.602 1.00 82.81 90 THR A O 1
ATOM 745 N N . PRO A 1 91 ? 0.550 13.631 -8.457 1.00 80.12 91 PRO A N 1
ATOM 746 C CA . PRO A 1 91 ? -0.706 12.975 -8.785 1.00 80.12 91 PRO A CA 1
ATOM 747 C C . PRO A 1 91 ? -1.581 13.900 -9.633 1.00 80.12 91 PRO A C 1
ATOM 749 O O . PRO A 1 91 ? -1.821 15.045 -9.249 1.00 80.12 91 PRO A O 1
ATOM 752 N N . ASP A 1 92 ? -2.060 13.394 -10.765 1.00 87.44 92 ASP A N 1
ATOM 753 C CA . ASP A 1 92 ? -3.033 14.090 -11.605 1.00 87.44 92 ASP A CA 1
ATOM 754 C C . ASP A 1 92 ? -4.438 13.803 -11.064 1.00 87.44 92 ASP A C 1
ATOM 756 O O . ASP A 1 92 ? -5.092 12.834 -11.446 1.00 87.44 92 ASP A O 1
ATOM 760 N N . ILE A 1 93 ? -4.829 14.571 -10.048 1.00 90.81 93 ILE A N 1
ATOM 761 C CA . ILE A 1 93 ? -6.110 14.439 -9.350 1.00 90.81 93 ILE A CA 1
ATOM 762 C C . ILE A 1 93 ? -6.878 15.743 -9.539 1.00 90.81 93 ILE A C 1
ATOM 764 O O . ILE A 1 93 ? -6.366 16.824 -9.238 1.00 90.81 93 ILE A O 1
ATOM 768 N N . GLU A 1 94 ? -8.127 15.643 -9.991 1.00 93.75 94 GLU A N 1
ATOM 769 C CA . GLU A 1 94 ? -9.059 16.770 -10.005 1.00 93.75 94 GLU A CA 1
ATOM 770 C C . GLU A 1 94 ? -9.526 17.063 -8.575 1.00 93.75 94 GLU A C 1
ATOM 772 O O . GLU A 1 94 ? -10.454 16.450 -8.042 1.00 93.75 94 GLU A O 1
ATOM 777 N N . TRP A 1 95 ? -8.824 17.976 -7.914 1.00 93.06 95 TRP A N 1
ATOM 778 C CA . TRP A 1 95 ? -9.093 18.314 -6.524 1.00 93.06 95 TRP A CA 1
ATOM 779 C C . TRP A 1 95 ? -10.364 19.147 -6.372 1.00 93.06 95 TRP A C 1
ATOM 781 O O . TRP A 1 95 ? -10.491 20.219 -6.961 1.00 93.06 95 TRP A O 1
ATOM 791 N N . ASN A 1 96 ? -11.258 18.673 -5.507 1.00 90.94 96 ASN A N 1
ATOM 792 C CA . ASN A 1 96 ? -12.375 19.442 -4.970 1.00 90.94 96 ASN A CA 1
ATOM 793 C C . ASN A 1 96 ? -12.086 19.813 -3.510 1.00 90.94 96 ASN A C 1
ATOM 795 O O . ASN A 1 96 ? -11.211 19.220 -2.873 1.00 90.94 96 ASN A O 1
ATOM 799 N N . ASP A 1 97 ? -12.845 20.763 -2.963 1.00 88.62 97 ASP A N 1
ATOM 800 C CA . ASP A 1 97 ? -12.732 21.130 -1.552 1.00 88.62 97 ASP A CA 1
ATOM 801 C C . ASP A 1 97 ? -13.096 19.935 -0.657 1.00 88.62 97 ASP A C 1
ATOM 803 O O . ASP A 1 97 ? -14.249 19.504 -0.580 1.00 88.62 97 ASP A O 1
ATOM 807 N N . LEU A 1 98 ? -12.088 19.391 0.027 1.00 92.81 98 LEU A N 1
ATOM 808 C CA . LEU A 1 98 ? -12.255 18.350 1.034 1.00 92.81 98 LEU A CA 1
ATOM 809 C C . LEU A 1 98 ? -12.524 18.968 2.412 1.00 92.81 98 LEU A C 1
ATOM 811 O O . LEU A 1 98 ? -12.046 20.071 2.696 1.00 92.81 98 LEU A O 1
ATOM 815 N N . PRO A 1 99 ? -13.237 18.252 3.305 1.00 89.94 99 PRO A N 1
ATOM 816 C CA . PRO A 1 99 ? -13.454 18.705 4.670 1.00 89.94 99 PRO A CA 1
ATOM 817 C C . PRO A 1 99 ? -12.145 19.108 5.349 1.00 89.94 99 PRO A C 1
ATOM 819 O O . PRO A 1 99 ? -11.181 18.336 5.415 1.00 89.94 99 PRO A O 1
ATOM 822 N N . TRP A 1 100 ? -12.124 20.331 5.874 1.00 87.81 100 TRP A N 1
ATOM 823 C CA . TRP A 1 100 ? -11.015 20.802 6.682 1.00 87.81 100 TRP A CA 1
ATOM 824 C C . TRP A 1 100 ? -11.264 20.467 8.150 1.00 87.81 100 TRP A C 1
ATOM 826 O O . TRP A 1 100 ? -12.305 20.798 8.717 1.00 87.81 100 TRP A O 1
ATOM 836 N N . GLY A 1 101 ? -10.297 19.802 8.771 1.00 89.38 101 GLY A N 1
ATOM 837 C CA . GLY A 1 101 ? -10.371 19.403 10.165 1.00 89.38 101 GLY A CA 1
ATOM 838 C C . GLY A 1 101 ? -9.118 18.647 10.566 1.00 89.38 101 GLY A C 1
ATOM 839 O O . GLY A 1 101 ? -8.660 17.765 9.848 1.00 89.38 101 GLY A O 1
ATOM 840 N N . LYS A 1 102 ? -8.565 18.982 11.732 1.00 93.62 102 LYS A N 1
ATOM 841 C CA . LYS A 1 102 ? -7.397 18.290 12.290 1.00 93.62 102 LYS A CA 1
ATOM 842 C C . LYS A 1 102 ? -7.731 16.936 12.913 1.00 93.62 102 LYS A C 1
ATOM 844 O O . LYS A 1 102 ? -6.835 16.275 13.414 1.00 93.62 102 LYS A O 1
ATOM 849 N N . ASN A 1 103 ? -8.998 16.534 12.908 1.00 96.00 103 ASN A N 1
ATOM 850 C CA . ASN A 1 103 ? -9.449 15.276 13.479 1.00 96.00 103 ASN A CA 1
ATOM 851 C C . ASN A 1 103 ? -10.369 14.572 12.490 1.00 96.00 103 ASN A C 1
ATOM 853 O O . ASN A 1 103 ? -11.173 15.227 11.827 1.00 96.00 103 ASN A O 1
ATOM 857 N N . ILE A 1 104 ? -10.281 13.250 12.457 1.00 95.75 104 ILE A N 1
ATOM 858 C CA . ILE A 1 104 ? -11.234 12.380 11.777 1.00 95.75 104 ILE A CA 1
ATOM 859 C C . ILE A 1 104 ? -11.669 11.289 12.754 1.00 95.75 104 ILE A C 1
ATOM 861 O O . ILE A 1 104 ? -10.850 10.722 13.481 1.00 95.75 104 ILE A O 1
ATOM 865 N N . GLU A 1 105 ? -12.969 11.022 12.768 1.00 96.88 105 GLU A N 1
ATOM 866 C CA . GLU A 1 105 ? -13.587 9.913 13.486 1.00 96.88 105 GLU A CA 1
ATOM 867 C C . GLU A 1 105 ? -14.351 9.076 12.464 1.00 96.88 105 GLU A C 1
ATOM 869 O O . GLU A 1 105 ? -15.171 9.596 11.706 1.00 96.88 105 GLU A O 1
ATOM 874 N N . LEU A 1 106 ? -14.032 7.788 12.406 1.00 97.38 106 LEU A N 1
ATOM 875 C CA . LEU A 1 106 ? -14.614 6.840 11.473 1.00 97.38 106 LEU A CA 1
ATOM 876 C C . LEU A 1 106 ? -15.304 5.737 12.263 1.00 97.38 106 LEU A C 1
ATOM 878 O O . LEU A 1 106 ? -14.679 5.066 13.082 1.00 97.38 106 LEU A O 1
ATOM 882 N N . GLU A 1 107 ? -16.587 5.542 11.985 1.00 98.12 107 GLU A N 1
ATOM 883 C CA . GLU A 1 107 ? -17.279 4.303 12.308 1.00 98.12 107 GLU A CA 1
ATOM 884 C C . GLU A 1 107 ? -17.104 3.350 11.129 1.00 98.12 107 GLU A C 1
ATOM 886 O O . GLU A 1 107 ? -17.502 3.642 9.997 1.00 98.12 107 GLU A O 1
ATOM 891 N N . CYS A 1 108 ? -16.453 2.228 11.399 1.00 98.38 108 CYS A N 1
ATOM 892 C CA . CYS A 1 108 ? -16.014 1.290 10.393 1.00 98.38 108 CYS A CA 1
ATOM 893 C C . CYS A 1 108 ? -16.673 -0.070 10.607 1.00 98.38 108 CYS A C 1
ATOM 895 O O . CYS A 1 108 ? -16.803 -0.526 11.740 1.00 98.38 108 CYS A O 1
ATOM 897 N N . LYS A 1 109 ? -17.003 -0.774 9.525 1.00 98.50 109 LYS A N 1
ATOM 898 C CA . LYS A 1 109 ? -17.485 -2.160 9.584 1.00 98.50 109 LYS A CA 1
ATOM 899 C C . LYS A 1 109 ? -16.409 -3.117 9.092 1.00 98.50 109 LYS A C 1
ATOM 901 O O . LYS A 1 109 ? -15.829 -2.888 8.032 1.00 98.50 109 LYS A O 1
ATOM 906 N N . VAL A 1 110 ? -16.154 -4.193 9.832 1.00 98.56 110 VAL A N 1
ATOM 907 C CA . VAL A 1 110 ? -15.218 -5.249 9.417 1.00 98.56 110 VAL A CA 1
ATOM 908 C C . VAL A 1 110 ? -15.864 -6.097 8.322 1.00 98.56 110 VAL A C 1
ATOM 910 O O . VAL A 1 110 ? -16.871 -6.763 8.562 1.00 98.56 110 VAL A O 1
ATOM 913 N N . GLU A 1 111 ? -15.281 -6.098 7.126 1.00 98.12 111 GLU A N 1
ATOM 914 C CA . GLU A 1 111 ? -15.790 -6.882 5.989 1.00 98.12 111 GLU A CA 1
ATOM 915 C C . GLU A 1 111 ? -15.023 -8.187 5.796 1.00 98.12 111 GLU A C 1
ATOM 917 O O . GLU A 1 111 ? -15.609 -9.210 5.453 1.00 98.12 111 GLU A O 1
ATOM 922 N N . GLU A 1 112 ? -13.712 -8.172 6.037 1.00 97.44 112 GLU A N 1
ATOM 923 C CA . GLU A 1 112 ? -12.863 -9.346 5.856 1.00 97.44 112 GLU A CA 1
ATOM 924 C C . GLU A 1 112 ? -11.846 -9.460 6.983 1.00 97.44 112 GLU A C 1
ATOM 926 O O . GLU A 1 112 ? -11.284 -8.466 7.444 1.00 97.44 112 GLU A O 1
ATOM 931 N N . VAL A 1 113 ? -11.557 -10.696 7.382 1.00 97.56 113 VAL A N 1
ATOM 932 C CA . VAL A 1 113 ? -10.503 -11.018 8.343 1.00 97.56 113 VAL A CA 1
ATOM 933 C C . VAL A 1 113 ? -9.682 -12.168 7.787 1.00 97.56 113 VAL A C 1
ATOM 935 O O . VAL A 1 113 ? -10.214 -13.162 7.295 1.00 97.56 113 VAL A O 1
ATOM 938 N N . ASN A 1 114 ? -8.363 -12.034 7.854 1.00 95.25 114 ASN A N 1
ATOM 939 C CA . ASN A 1 114 ? -7.438 -13.121 7.573 1.00 95.25 114 ASN A CA 1
ATOM 940 C C . ASN A 1 114 ? -6.261 -13.069 8.558 1.00 95.25 114 ASN A C 1
ATOM 942 O O . ASN A 1 114 ? -6.131 -12.141 9.350 1.00 95.25 114 ASN A O 1
ATOM 946 N N . LYS A 1 115 ? -5.350 -14.045 8.471 1.00 94.31 115 LYS A N 1
ATOM 947 C CA . LYS A 1 115 ? -4.189 -14.159 9.376 1.00 94.31 115 LYS A CA 1
ATOM 948 C C . LYS A 1 115 ? -3.245 -12.946 9.370 1.00 94.31 115 LYS A C 1
ATOM 950 O O . LYS A 1 115 ? -2.374 -12.850 10.225 1.00 94.31 115 LYS A O 1
ATOM 955 N N . LYS A 1 116 ? -3.327 -12.069 8.371 1.00 94.38 116 LYS A N 1
ATOM 956 C CA . LYS A 1 116 ? -2.428 -10.925 8.198 1.00 94.38 116 LYS A CA 1
ATOM 957 C C . LYS A 1 116 ? -3.022 -9.610 8.680 1.00 94.38 116 LYS A C 1
ATOM 959 O O . LYS A 1 116 ? -2.244 -8.743 9.055 1.00 94.38 116 LYS A O 1
ATOM 964 N N . TYR A 1 117 ? -4.335 -9.424 8.567 1.00 96.81 117 TYR A N 1
ATOM 965 C CA . TYR A 1 117 ? -5.030 -8.170 8.870 1.00 96.81 117 TYR A CA 1
ATOM 966 C C . TYR A 1 117 ? -6.555 -8.342 8.785 1.00 96.81 117 TYR A C 1
ATOM 968 O O . TYR A 1 117 ? -7.053 -9.306 8.195 1.00 96.81 117 TYR A O 1
ATOM 976 N N . ALA A 1 118 ? -7.279 -7.344 9.292 1.00 97.75 118 ALA A N 1
ATOM 977 C CA . ALA A 1 118 ? -8.693 -7.116 8.995 1.00 97.75 118 ALA A CA 1
ATOM 978 C C . ALA A 1 118 ? -8.858 -5.976 7.971 1.00 97.75 118 ALA A C 1
ATOM 980 O O . ALA A 1 118 ? -8.071 -5.025 7.981 1.00 97.75 118 ALA A O 1
ATOM 981 N N . LEU A 1 119 ? -9.863 -6.073 7.094 1.00 97.69 119 LEU A N 1
ATOM 982 C CA . LEU A 1 119 ? -10.283 -5.013 6.168 1.00 97.69 119 LEU A CA 1
ATOM 983 C C . LEU A 1 119 ? -11.606 -4.409 6.609 1.00 97.69 119 LEU A C 1
ATOM 985 O O . LEU A 1 119 ? -12.563 -5.129 6.897 1.00 97.69 119 LEU A O 1
ATOM 989 N N . LEU A 1 120 ? -11.646 -3.082 6.625 1.00 98.44 120 LEU A N 1
ATOM 990 C CA . LEU A 1 120 ? -12.779 -2.319 7.111 1.00 98.44 120 LEU A CA 1
ATOM 991 C C . LEU A 1 120 ? -13.341 -1.405 6.013 1.00 98.44 120 LEU A C 1
ATOM 993 O O . LEU A 1 120 ? -12.580 -0.807 5.244 1.00 98.44 120 LEU A O 1
ATOM 997 N N . SER A 1 121 ? -14.668 -1.286 5.974 1.00 98.19 121 SER A N 1
ATOM 998 C CA . SER A 1 121 ? -15.417 -0.226 5.281 1.00 98.19 121 SER A CA 1
ATOM 999 C C . SER A 1 121 ? -15.572 0.975 6.187 1.00 98.19 121 SER A C 1
ATOM 1001 O O . SER A 1 121 ? -15.805 0.793 7.377 1.00 98.19 121 SER A O 1
ATOM 1003 N N . ALA A 1 122 ? -15.595 2.172 5.617 1.00 97.81 122 ALA A N 1
ATOM 1004 C CA . ALA A 1 122 ? -16.112 3.367 6.276 1.00 97.81 122 ALA A CA 1
ATOM 1005 C C . ALA A 1 122 ? -16.554 4.381 5.209 1.00 97.81 122 ALA A C 1
ATOM 1007 O O . ALA A 1 122 ? -16.120 4.261 4.056 1.00 97.81 122 ALA A O 1
ATOM 1008 N N . PRO A 1 123 ? -17.383 5.381 5.559 1.00 96.56 123 PRO A N 1
ATOM 1009 C CA . PRO A 1 123 ? -17.669 6.501 4.670 1.00 96.56 123 PRO A CA 1
ATOM 1010 C C . PRO A 1 123 ? -16.381 7.177 4.182 1.00 96.56 123 PRO A C 1
ATOM 1012 O O . PRO A 1 123 ? -15.437 7.365 4.950 1.00 96.56 123 PRO A O 1
ATOM 1015 N N . TYR A 1 124 ? -16.352 7.547 2.905 1.00 96.75 124 TYR A N 1
ATOM 1016 C CA . TYR A 1 124 ? -15.184 8.117 2.233 1.00 96.75 124 TYR A CA 1
ATOM 1017 C C . TYR A 1 124 ? -15.585 9.316 1.366 1.00 96.75 124 TYR A C 1
ATOM 1019 O O . TYR A 1 124 ? -16.770 9.567 1.131 1.00 96.75 124 TYR A O 1
ATOM 1027 N N . GLN A 1 125 ? -14.594 10.071 0.899 1.00 96.25 125 GLN A N 1
ATOM 1028 C CA . GLN A 1 125 ? -14.766 11.205 -0.007 1.00 96.25 125 GLN A CA 1
ATOM 1029 C C . GLN A 1 125 ? -14.061 10.937 -1.337 1.00 96.25 125 GLN A C 1
ATOM 1031 O O . GLN A 1 125 ? -13.247 10.019 -1.459 1.00 96.25 125 GLN A O 1
ATOM 1036 N N . THR A 1 126 ? -14.383 11.754 -2.337 1.00 95.88 126 THR A N 1
ATOM 1037 C CA . THR A 1 126 ? -13.852 11.642 -3.696 1.00 95.88 126 THR A CA 1
ATOM 1038 C C . THR A 1 126 ? -13.290 12.973 -4.191 1.00 95.88 126 THR A C 1
ATOM 1040 O O . THR A 1 126 ? -13.880 14.024 -3.945 1.00 95.88 126 THR A O 1
ATOM 1043 N N . CYS A 1 127 ? -12.180 12.931 -4.923 1.00 95.19 127 CYS A N 1
ATOM 1044 C CA . CYS A 1 127 ? -11.651 14.033 -5.733 1.00 95.19 127 CYS A CA 1
ATOM 1045 C C . CYS A 1 127 ? -11.295 13.471 -7.110 1.00 95.19 127 CYS A C 1
ATOM 1047 O O . CYS A 1 127 ? -10.450 12.579 -7.207 1.00 95.19 127 CYS A O 1
ATOM 1049 N N . GLY A 1 128 ? -11.980 13.939 -8.156 1.00 93.12 128 GLY A N 1
ATOM 1050 C CA . GLY A 1 128 ? -11.963 13.289 -9.466 1.00 93.12 128 GLY A CA 1
ATOM 1051 C C . GLY A 1 128 ? -12.338 11.809 -9.345 1.00 93.12 128 GLY A C 1
ATOM 1052 O O . GLY A 1 128 ? -13.312 11.459 -8.676 1.00 93.12 128 GLY A O 1
ATOM 1053 N N . ASP A 1 129 ? -11.506 10.946 -9.922 1.00 93.94 129 ASP A N 1
ATOM 1054 C CA . ASP A 1 129 ? -11.667 9.487 -9.870 1.00 93.94 129 ASP A CA 1
ATOM 1055 C C . ASP A 1 129 ? -11.117 8.843 -8.583 1.00 93.94 129 ASP A C 1
ATOM 1057 O O . ASP A 1 129 ? -11.240 7.632 -8.386 1.00 93.94 129 ASP A O 1
ATOM 1061 N N . VAL A 1 130 ? -10.475 9.620 -7.706 1.00 95.75 130 VAL A N 1
ATOM 1062 C CA . VAL A 1 130 ? -9.803 9.099 -6.511 1.00 95.75 130 VAL A CA 1
ATOM 1063 C C . VAL A 1 130 ? -10.729 9.155 -5.305 1.00 95.75 130 VAL A C 1
ATOM 1065 O O . VAL A 1 130 ? -11.269 10.203 -4.961 1.00 95.75 130 VAL A O 1
ATOM 1068 N N . CYS A 1 131 ? -10.856 8.022 -4.624 1.00 96.94 131 CYS A N 1
ATOM 1069 C CA . CYS A 1 131 ? -11.567 7.846 -3.367 1.00 96.94 131 CYS A CA 1
ATOM 1070 C C . CYS A 1 131 ? -10.572 7.704 -2.204 1.00 96.94 131 CYS A C 1
ATOM 1072 O O . CYS A 1 131 ? -9.561 7.002 -2.324 1.00 96.94 131 CYS A O 1
ATOM 1074 N N . GLY A 1 132 ? -10.882 8.311 -1.058 1.00 96.88 132 GLY A N 1
ATOM 1075 C CA . GLY A 1 132 ? -10.046 8.242 0.143 1.00 96.88 132 GLY A CA 1
ATOM 1076 C C . GLY A 1 132 ? -10.730 8.796 1.394 1.00 96.88 132 GLY A C 1
ATOM 1077 O O . GLY A 1 132 ? -11.884 9.223 1.356 1.00 96.88 132 GLY A O 1
ATOM 1078 N N . TYR A 1 133 ? -10.005 8.799 2.512 1.00 97.31 133 TYR A N 1
ATOM 1079 C CA . TYR A 1 133 ? -10.498 9.292 3.803 1.00 97.31 133 TYR A CA 1
ATOM 1080 C C . TYR A 1 133 ? -9.921 10.674 4.092 1.00 97.31 133 TYR A C 1
ATOM 1082 O O . TYR A 1 133 ? -8.698 10.827 4.168 1.00 97.31 133 TYR A O 1
ATOM 1090 N N . ALA A 1 134 ? -10.791 11.680 4.201 1.00 95.88 134 ALA A N 1
ATOM 1091 C CA . ALA A 1 134 ? -10.367 13.070 4.286 1.00 95.88 134 ALA A CA 1
ATOM 1092 C C . ALA A 1 134 ? -9.873 13.469 5.688 1.00 95.88 134 ALA A C 1
ATOM 1094 O O . ALA A 1 134 ? -10.576 13.286 6.678 1.00 95.88 134 ALA A O 1
ATOM 1095 N N . LEU A 1 135 ? -8.694 14.087 5.763 1.00 96.31 135 LEU A N 1
ATOM 1096 C CA . LEU A 1 135 ? -8.135 14.711 6.962 1.00 96.31 135 LEU A CA 1
ATOM 1097 C C . LEU A 1 135 ? -7.379 15.982 6.564 1.00 96.31 135 LEU A C 1
ATOM 1099 O O . LEU A 1 135 ? -6.600 15.973 5.613 1.00 96.31 135 LEU A O 1
ATOM 1103 N N . ASP A 1 136 ? -7.592 17.074 7.299 1.00 95.12 136 ASP A N 1
ATOM 1104 C CA . ASP A 1 136 ? -6.896 18.355 7.106 1.00 95.12 136 ASP A CA 1
ATOM 1105 C C . ASP A 1 136 ? -6.923 18.863 5.643 1.00 95.12 136 ASP A C 1
ATOM 1107 O O . ASP A 1 136 ? -5.943 19.401 5.127 1.00 95.12 136 ASP A O 1
ATOM 1111 N N . GLY A 1 137 ? -8.046 18.672 4.940 1.00 94.38 137 GLY A N 1
ATOM 1112 C CA . GLY A 1 137 ? -8.205 19.097 3.543 1.00 94.38 137 GLY A CA 1
ATOM 1113 C C . GLY A 1 137 ? -7.435 18.255 2.515 1.00 94.38 137 GLY A C 1
ATOM 1114 O O . GLY A 1 137 ? -7.166 18.734 1.417 1.00 94.38 137 GLY A O 1
ATOM 1115 N N . GLY A 1 138 ? -7.048 17.024 2.855 1.00 95.38 138 GLY A N 1
ATOM 1116 C CA . GLY A 1 138 ? -6.461 16.053 1.928 1.00 95.38 138 GLY A CA 1
ATOM 1117 C C . GLY A 1 138 ? -6.866 14.625 2.263 1.00 95.38 138 GLY A C 1
ATOM 1118 O O . GLY A 1 138 ? -7.692 14.415 3.145 1.00 95.38 138 GLY A O 1
ATOM 1119 N N . PHE A 1 139 ? -6.276 13.641 1.591 1.00 96.69 139 PHE A N 1
ATOM 1120 C CA . PHE A 1 139 ? -6.538 12.226 1.859 1.00 96.69 139 PHE A CA 1
ATOM 1121 C C . PHE A 1 139 ? -5.415 11.555 2.639 1.00 96.69 139 PHE A C 1
ATOM 1123 O O . PHE A 1 139 ? -4.247 11.708 2.292 1.00 96.69 139 PHE A O 1
ATOM 1130 N N . LEU A 1 140 ? -5.778 10.754 3.639 1.00 96.94 140 LEU A N 1
ATOM 1131 C CA . LEU A 1 140 ? -4.853 9.838 4.302 1.00 96.94 140 LEU A CA 1
ATOM 1132 C C . LEU A 1 140 ? -4.384 8.737 3.343 1.00 96.94 140 LEU A C 1
ATOM 1134 O O . LEU A 1 140 ? -5.203 8.075 2.705 1.00 96.94 140 LEU A O 1
ATOM 1138 N N . ASP A 1 141 ? -3.076 8.501 3.311 1.00 95.75 141 ASP A N 1
ATOM 1139 C CA . ASP A 1 141 ? -2.452 7.402 2.575 1.00 95.75 141 ASP A CA 1
ATOM 1140 C C . ASP A 1 141 ? -1.262 6.827 3.354 1.00 95.75 141 ASP A C 1
ATOM 1142 O O . ASP A 1 141 ? -0.552 7.554 4.052 1.00 95.75 141 ASP A O 1
ATOM 1146 N N . GLY A 1 142 ? -1.039 5.519 3.249 1.00 95.38 142 GLY A N 1
ATOM 1147 C CA . GLY A 1 142 ? 0.046 4.810 3.928 1.00 95.38 142 GLY A CA 1
ATOM 1148 C C . GLY A 1 142 ? -0.330 4.250 5.304 1.00 95.38 142 GLY A C 1
ATOM 1149 O O . GLY A 1 142 ? -1.497 4.018 5.611 1.00 95.38 142 GLY A O 1
ATOM 1150 N N . TYR A 1 143 ? 0.676 3.934 6.117 1.00 96.12 143 TYR A N 1
ATOM 1151 C CA . TYR A 1 143 ? 0.560 3.181 7.368 1.00 96.12 143 TYR A CA 1
ATOM 1152 C C . TYR A 1 143 ? 0.873 4.044 8.597 1.00 96.12 143 TYR A C 1
ATOM 1154 O O . TYR A 1 143 ? 2.013 4.469 8.798 1.00 96.12 143 TYR A O 1
ATOM 1162 N N . ILE A 1 144 ? -0.137 4.263 9.437 1.00 97.06 144 ILE A N 1
ATOM 1163 C CA . ILE A 1 144 ? -0.014 4.910 10.744 1.00 97.06 144 ILE A CA 1
ATOM 1164 C C . ILE A 1 144 ? 0.270 3.818 11.776 1.00 97.06 144 ILE A C 1
ATOM 1166 O O . ILE A 1 144 ? -0.587 2.977 12.048 1.00 97.06 144 ILE A O 1
ATOM 1170 N N . ALA A 1 145 ? 1.474 3.824 12.345 1.00 95.19 145 ALA A N 1
ATOM 1171 C CA . ALA A 1 145 ? 1.834 2.910 13.423 1.00 95.19 145 ALA A CA 1
ATOM 1172 C C . ALA A 1 145 ? 1.222 3.372 14.754 1.00 95.19 145 ALA A C 1
ATOM 1174 O O . ALA A 1 145 ? 1.164 4.569 15.023 1.00 95.19 145 ALA A O 1
ATOM 1175 N N . SER A 1 146 ? 0.832 2.426 15.609 1.00 92.38 146 SER A N 1
ATOM 1176 C CA . SER A 1 146 ? 0.401 2.718 16.987 1.00 92.38 146 SER A CA 1
ATOM 1177 C C . SER A 1 146 ? 1.560 3.192 17.872 1.00 92.38 146 SER A C 1
ATOM 1179 O O . SER A 1 146 ? 1.339 3.888 18.857 1.00 92.38 146 SER A O 1
ATOM 1181 N N . ASN A 1 147 ? 2.790 2.804 17.514 1.00 83.44 147 ASN A N 1
ATOM 1182 C CA . ASN A 1 147 ? 4.024 3.171 18.205 1.00 83.44 147 ASN A CA 1
ATOM 1183 C C . ASN A 1 147 ? 4.948 3.939 17.237 1.00 83.44 147 ASN A C 1
ATOM 1185 O O . ASN A 1 147 ? 4.648 5.062 16.848 1.00 83.44 147 ASN A O 1
ATOM 1189 N N . GLU A 1 148 ? 6.051 3.326 16.799 1.00 78.81 148 GLU A N 1
ATOM 1190 C CA . GLU A 1 148 ? 7.044 3.936 15.907 1.00 78.81 148 GLU A CA 1
ATOM 1191 C C . GLU A 1 148 ? 7.122 3.225 14.547 1.00 78.81 148 GLU A C 1
ATOM 1193 O O . GLU A 1 148 ? 6.682 2.084 14.389 1.00 78.81 148 GLU A O 1
ATOM 1198 N N . GLY A 1 149 ? 7.719 3.898 13.557 1.00 77.31 149 GLY A N 1
ATOM 1199 C CA . GLY A 1 149 ? 8.041 3.302 12.254 1.00 77.31 149 GLY A CA 1
ATOM 1200 C C . GLY A 1 149 ? 6.898 3.289 11.235 1.00 77.31 149 GLY A C 1
ATOM 1201 O O . GLY A 1 149 ? 6.985 2.584 10.231 1.00 77.31 149 GLY A O 1
ATOM 1202 N N . GLY A 1 150 ? 5.830 4.054 11.475 1.00 86.62 150 GLY A N 1
ATOM 1203 C CA . GLY A 1 150 ? 4.797 4.305 10.470 1.00 86.62 150 GLY A CA 1
ATOM 1204 C C . GLY A 1 150 ? 5.342 5.094 9.276 1.00 86.62 150 GLY A C 1
ATOM 1205 O O . GLY A 1 150 ? 6.249 5.912 9.421 1.00 86.62 150 GLY A O 1
ATOM 1206 N N . PHE A 1 151 ? 4.763 4.876 8.100 1.00 91.56 151 PHE A N 1
ATOM 1207 C CA . PHE A 1 151 ? 5.004 5.696 6.916 1.00 91.56 151 PHE A CA 1
ATOM 1208 C C . PHE A 1 151 ? 3.663 6.001 6.260 1.00 91.56 151 PHE A C 1
ATOM 1210 O O . PHE A 1 151 ? 3.103 5.169 5.548 1.00 91.56 151 PHE A O 1
ATOM 1217 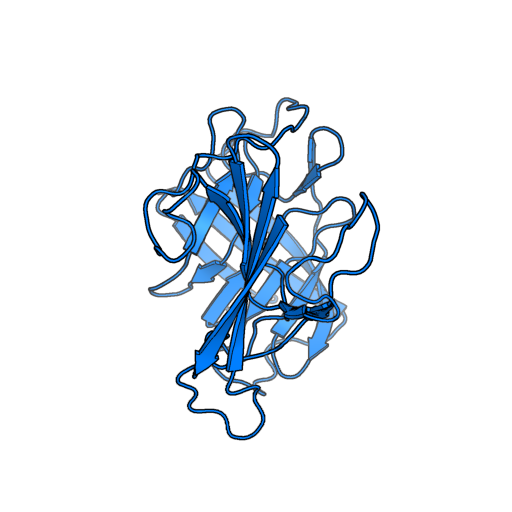N N . PHE A 1 152 ? 3.134 7.183 6.549 1.00 96.06 152 PHE A N 1
ATOM 1218 C CA . PHE A 1 152 ? 1.852 7.662 6.044 1.00 96.06 152 PHE A CA 1
ATOM 1219 C C . PHE A 1 152 ? 1.951 9.141 5.692 1.00 96.06 152 PHE A C 1
ATOM 1221 O O . PHE A 1 152 ? 2.951 9.784 5.990 1.00 96.06 152 PHE A O 1
ATOM 1228 N N . GLY A 1 153 ? 0.916 9.710 5.105 1.00 95.50 153 GLY A N 1
ATOM 1229 C CA . GLY A 1 153 ? 0.779 11.151 5.020 1.00 95.50 153 GLY A CA 1
ATOM 1230 C C . GLY A 1 153 ? -0.592 11.553 4.529 1.00 95.50 153 GLY A C 1
ATOM 1231 O O . GLY A 1 153 ? -1.494 10.729 4.381 1.00 95.50 153 GLY A O 1
ATOM 1232 N N . ILE A 1 154 ? -0.728 12.851 4.305 1.00 95.56 154 ILE A N 1
ATOM 1233 C CA . ILE A 1 154 ? -1.908 13.481 3.748 1.00 95.56 154 ILE A CA 1
ATOM 1234 C C . ILE A 1 154 ? -1.551 13.953 2.340 1.00 95.56 154 ILE A C 1
ATOM 1236 O O . ILE A 1 154 ? -0.702 14.833 2.166 1.00 95.56 154 ILE A O 1
ATOM 1240 N N . VAL A 1 155 ? -2.188 13.355 1.339 1.00 94.38 155 VAL A N 1
ATOM 1241 C CA . VAL A 1 155 ? -2.077 13.750 -0.067 1.00 94.38 155 VAL A CA 1
ATOM 1242 C C . VAL A 1 155 ? -3.007 14.934 -0.311 1.00 94.38 155 VAL A C 1
ATOM 1244 O O . VAL A 1 155 ? -4.202 14.863 -0.021 1.00 94.38 155 VAL A O 1
ATOM 1247 N N . LYS A 1 156 ? -2.449 16.027 -0.828 1.00 91.94 156 LYS A N 1
ATOM 1248 C CA . LYS A 1 156 ? -3.123 17.306 -1.089 1.00 91.94 156 LYS A CA 1
ATOM 1249 C C . LYS A 1 156 ? -2.754 17.829 -2.483 1.00 91.94 156 LYS A C 1
ATOM 1251 O O . LYS A 1 156 ? -1.766 17.358 -3.056 1.00 91.94 156 LYS A O 1
ATOM 1256 N N . PRO A 1 157 ? -3.441 18.869 -2.997 1.00 88.69 157 PRO A N 1
ATOM 1257 C CA . PRO A 1 157 ? -3.049 19.520 -4.250 1.00 88.69 157 PRO A CA 1
ATOM 1258 C C . PRO A 1 157 ? -1.589 19.993 -4.270 1.00 88.69 157 PRO A C 1
ATOM 1260 O O . PRO A 1 157 ? -0.946 20.007 -5.314 1.00 88.69 157 PRO A O 1
ATOM 1263 N N . GLN A 1 158 ? -1.047 20.368 -3.108 1.00 87.31 158 GLN A N 1
ATOM 1264 C CA . GLN A 1 158 ? 0.327 20.855 -2.965 1.00 87.31 158 GLN A CA 1
ATOM 1265 C C . GLN A 1 158 ? 1.362 19.723 -2.810 1.00 87.31 158 GLN A C 1
ATOM 1267 O O . GLN A 1 158 ? 2.555 20.006 -2.711 1.00 87.31 158 GLN A O 1
ATOM 1272 N N . GLY A 1 159 ? 0.928 18.458 -2.783 1.00 88.19 159 GLY A N 1
ATOM 1273 C CA . GLY A 1 159 ? 1.784 17.283 -2.629 1.00 88.19 159 GLY A CA 1
ATOM 1274 C C . GLY A 1 159 ? 1.481 16.463 -1.374 1.00 88.19 159 GLY A C 1
ATOM 1275 O O . GLY A 1 159 ? 0.381 16.501 -0.826 1.00 88.19 159 GLY A O 1
ATOM 1276 N N . PHE A 1 160 ? 2.470 15.684 -0.943 1.00 90.56 160 PHE A N 1
ATOM 1277 C CA . PHE A 1 160 ? 2.377 14.789 0.208 1.00 90.56 160 PHE A CA 1
ATOM 1278 C C . PHE A 1 160 ? 2.920 15.457 1.476 1.00 90.56 160 PHE A C 1
ATOM 1280 O O . PHE A 1 160 ? 4.041 15.969 1.481 1.00 90.56 160 PHE A O 1
ATOM 1287 N N . PHE A 1 161 ? 2.146 15.410 2.558 1.00 92.50 161 PHE A N 1
ATOM 1288 C CA . PHE A 1 161 ? 2.490 16.005 3.850 1.00 92.50 161 PHE A CA 1
ATOM 1289 C C . PHE A 1 161 ? 2.515 14.935 4.940 1.00 92.50 161 PHE A C 1
ATOM 1291 O O . PHE A 1 161 ? 1.560 14.180 5.074 1.00 92.50 161 PHE A O 1
ATOM 1298 N N . HIS A 1 162 ? 3.571 14.891 5.751 1.00 94.62 162 HIS A N 1
ATOM 1299 C CA . HIS A 1 162 ? 3.708 13.933 6.853 1.00 94.62 162 HIS A CA 1
ATOM 1300 C C . HIS A 1 162 ? 3.577 14.646 8.211 1.00 94.62 162 HIS A C 1
ATOM 1302 O O . HIS A 1 162 ? 4.583 15.127 8.739 1.00 94.62 162 HIS A O 1
ATOM 1308 N N . PRO A 1 163 ? 2.356 14.793 8.759 1.00 94.31 163 PRO A N 1
ATOM 1309 C CA . PRO A 1 163 ? 2.166 15.379 10.080 1.00 94.31 163 PRO A CA 1
ATOM 1310 C C . PRO A 1 163 ? 2.418 14.363 11.201 1.00 94.31 163 PRO A C 1
ATOM 1312 O O . PRO A 1 163 ? 2.295 13.156 11.005 1.00 94.31 163 PRO A O 1
ATOM 1315 N N . GLY A 1 164 ? 2.681 14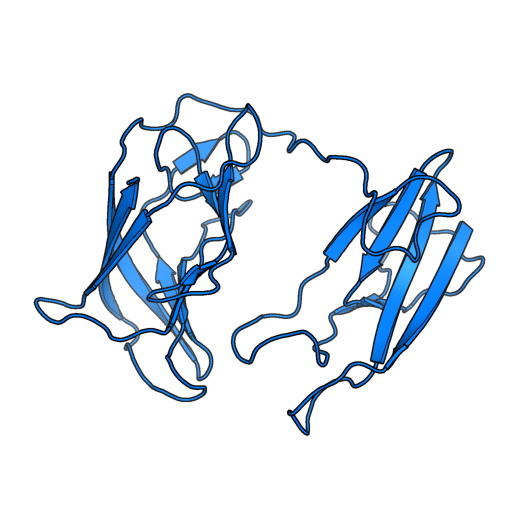.859 12.412 1.00 93.69 164 GLY A N 1
ATOM 1316 C CA . GLY A 1 164 ? 2.507 14.051 13.619 1.00 93.69 164 GLY A CA 1
ATOM 1317 C C . GLY A 1 164 ? 1.020 13.802 13.872 1.00 93.69 164 GLY A C 1
ATOM 1318 O O . GLY A 1 164 ? 0.205 14.705 13.676 1.00 93.69 164 GLY A O 1
ATOM 1319 N N . VAL A 1 165 ? 0.658 12.591 14.296 1.00 94.81 165 VAL A N 1
ATOM 1320 C CA . VAL A 1 165 ? -0.732 12.235 14.614 1.00 94.81 165 VAL A CA 1
ATOM 1321 C C . VAL A 1 165 ? -0.825 11.402 15.886 1.00 94.81 165 VAL A C 1
ATOM 1323 O O . VAL A 1 165 ? 0.113 10.685 16.231 1.00 94.81 165 VAL A O 1
ATOM 1326 N N . SER A 1 166 ? -1.975 11.456 16.555 1.00 95.06 166 SER A N 1
ATOM 1327 C CA . SER A 1 166 ? -2.413 10.407 17.476 1.00 95.06 166 SER A CA 1
ATOM 1328 C C . SER A 1 166 ? -3.396 9.466 16.779 1.00 95.06 166 SER A C 1
ATOM 1330 O O . SER A 1 166 ? -4.137 9.877 15.883 1.00 95.06 166 SER A O 1
ATOM 1332 N N . LEU A 1 167 ? -3.386 8.198 17.192 1.00 96.50 167 LEU A N 1
ATOM 1333 C CA . LEU A 1 167 ? -4.246 7.141 16.671 1.00 96.50 167 LEU A CA 1
ATOM 1334 C C . LEU A 1 167 ? -4.920 6.408 17.831 1.00 96.50 167 LEU A C 1
ATOM 1336 O O . LEU A 1 167 ? -4.254 5.964 18.764 1.00 96.50 167 LEU A O 1
ATOM 1340 N N . GLU A 1 168 ? -6.233 6.231 17.736 1.00 97.00 168 GLU A N 1
ATOM 1341 C CA . GLU A 1 168 ? -7.016 5.379 18.625 1.00 97.00 168 GLU A CA 1
ATOM 1342 C C . GLU A 1 168 ? -7.917 4.453 17.799 1.00 97.00 168 GLU A C 1
ATOM 1344 O O . GLU A 1 168 ? -8.553 4.886 16.837 1.00 97.00 168 GLU A O 1
ATOM 1349 N N . VAL A 1 169 ? -7.968 3.174 18.178 1.00 97.75 169 VAL A N 1
ATOM 1350 C CA . VAL A 1 169 ? -8.785 2.143 17.525 1.00 97.75 169 VAL A CA 1
ATOM 1351 C C . VAL A 1 169 ? -9.549 1.381 18.606 1.00 97.75 169 VAL A C 1
ATOM 1353 O O . VAL A 1 169 ? -8.934 0.881 19.550 1.00 97.75 169 VAL A O 1
ATOM 1356 N N . LYS A 1 170 ? -10.878 1.301 18.495 1.00 97.56 170 LYS A N 1
ATOM 1357 C CA . LYS A 1 170 ? -11.763 0.710 19.513 1.00 97.56 170 LYS A CA 1
ATOM 1358 C C . LYS A 1 170 ? -12.848 -0.183 18.919 1.00 97.56 170 LYS A C 1
ATOM 1360 O O . LYS A 1 170 ? -13.293 0.048 17.801 1.00 97.56 170 LYS A O 1
ATOM 1365 N N . THR A 1 171 ? -13.311 -1.150 19.706 1.00 96.38 171 THR A N 1
ATOM 1366 C CA . THR A 1 171 ? -14.572 -1.884 19.503 1.00 96.38 171 THR A CA 1
ATOM 1367 C C . THR A 1 171 ? -15.409 -1.768 20.776 1.00 96.38 171 THR A C 1
ATOM 1369 O O . THR A 1 171 ? -14.935 -2.084 21.873 1.00 96.38 171 THR A O 1
ATOM 1372 N N . GLY A 1 172 ? -16.622 -1.217 20.662 1.00 91.38 172 GLY A N 1
ATOM 1373 C CA . GLY A 1 172 ? -17.364 -0.723 21.826 1.00 91.38 172 GLY A CA 1
ATOM 1374 C C . GLY A 1 172 ? -16.494 0.212 22.679 1.00 91.38 172 GLY A C 1
ATOM 1375 O O . GLY A 1 172 ? -15.859 1.127 22.156 1.00 91.38 172 GLY A O 1
ATOM 1376 N N . ASP A 1 173 ? -16.395 -0.072 23.977 1.00 91.50 173 ASP A N 1
ATOM 1377 C CA . ASP A 1 173 ? -15.563 0.699 24.914 1.00 91.50 173 ASP A CA 1
ATOM 1378 C C . ASP A 1 173 ? -14.107 0.196 25.023 1.00 91.50 173 ASP A C 1
ATOM 1380 O O . ASP A 1 173 ? -13.304 0.751 25.777 1.00 91.50 173 ASP A O 1
ATOM 1384 N N . SER A 1 174 ? -13.738 -0.859 24.288 1.00 94.88 174 SER A N 1
ATOM 1385 C CA . SER A 1 174 ? -12.429 -1.517 24.406 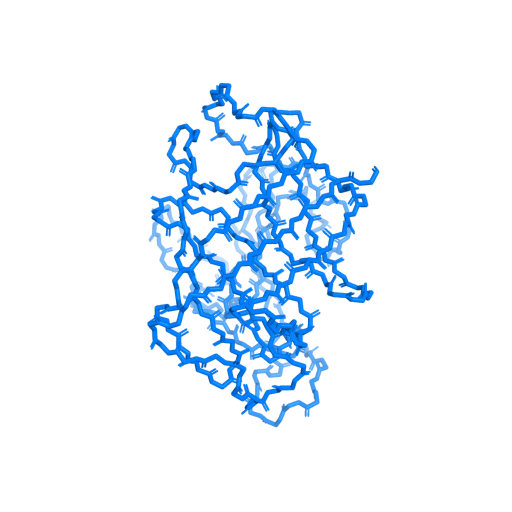1.00 94.88 174 SER A CA 1
ATOM 1386 C C . SER A 1 174 ? -11.441 -1.030 23.349 1.00 94.88 174 SER A C 1
ATOM 1388 O O . SER A 1 174 ? -11.739 -1.046 22.157 1.00 94.88 174 SER A O 1
ATOM 1390 N N . ILE A 1 175 ? -10.233 -0.651 23.776 1.00 95.94 175 ILE A N 1
ATOM 1391 C CA . ILE A 1 175 ? -9.123 -0.310 22.873 1.00 95.94 175 ILE A CA 1
ATOM 1392 C C . ILE A 1 175 ? -8.576 -1.586 22.229 1.00 95.94 175 ILE A C 1
ATOM 1394 O O . ILE A 1 175 ? -8.271 -2.562 22.915 1.00 95.94 175 ILE A O 1
ATOM 1398 N N . ILE A 1 176 ? -8.404 -1.553 20.910 1.00 95.19 176 ILE A N 1
ATOM 1399 C CA . ILE A 1 176 ? -7.800 -2.634 20.135 1.00 95.19 176 ILE A CA 1
ATOM 1400 C C . ILE A 1 176 ? -6.290 -2.420 20.092 1.00 95.19 176 ILE A C 1
ATOM 1402 O O . ILE A 1 176 ? -5.790 -1.447 19.525 1.00 95.19 176 ILE A O 1
ATOM 1406 N N . ASN A 1 177 ? -5.553 -3.370 20.660 1.00 94.00 177 ASN A N 1
ATOM 1407 C CA . ASN A 1 177 ? -4.098 -3.359 20.622 1.00 94.00 177 ASN A CA 1
ATOM 1408 C C . ASN A 1 177 ? -3.595 -3.913 19.278 1.00 94.00 177 ASN A C 1
ATOM 1410 O O . ASN A 1 177 ? -3.430 -5.121 19.108 1.00 94.00 177 ASN A O 1
ATOM 1414 N N . CYS A 1 178 ? -3.386 -3.023 18.310 1.00 96.00 178 CYS A N 1
ATOM 1415 C CA . CYS A 1 178 ? -2.906 -3.344 16.967 1.00 96.00 178 CYS A CA 1
ATOM 1416 C C . CYS A 1 178 ? -1.535 -2.702 16.701 1.00 96.00 178 CYS A C 1
ATOM 1418 O O . CYS A 1 178 ? -1.140 -1.746 17.369 1.00 96.00 178 CYS A O 1
ATOM 1420 N N . SER A 1 179 ? -0.806 -3.212 15.705 1.00 96.00 179 SER A N 1
ATOM 1421 C CA . SER A 1 179 ? 0.467 -2.620 15.267 1.00 96.00 179 SER A CA 1
ATOM 1422 C C . SER A 1 179 ? 0.255 -1.228 14.664 1.00 96.00 179 SER A C 1
ATOM 1424 O O . SER A 1 179 ? 1.104 -0.347 14.802 1.00 96.00 179 SER A O 1
ATOM 1426 N N . GLY A 1 180 ? -0.885 -1.038 14.005 1.00 97.00 180 GLY A N 1
ATOM 1427 C CA . GLY A 1 180 ? -1.297 0.212 13.392 1.00 97.00 180 GLY A CA 1
ATOM 1428 C C . GLY A 1 180 ? -2.387 -0.021 12.355 1.00 97.00 180 GLY A C 1
ATOM 1429 O O . GLY A 1 180 ? -2.905 -1.136 12.206 1.00 97.00 180 GLY A O 1
ATOM 1430 N N . ILE A 1 181 ? -2.694 1.028 11.602 1.00 97.56 181 ILE A N 1
ATOM 1431 C CA . ILE A 1 181 ? -3.689 0.997 10.532 1.00 97.56 181 ILE A CA 1
ATOM 1432 C C . ILE A 1 181 ? -3.120 1.552 9.233 1.00 97.56 181 ILE A C 1
ATOM 1434 O O . ILE A 1 181 ? -2.254 2.424 9.244 1.00 97.56 181 ILE A O 1
ATOM 1438 N N . SER A 1 182 ? -3.590 1.039 8.100 1.00 97.12 182 SER A N 1
ATOM 1439 C CA . SER A 1 182 ? -3.167 1.513 6.784 1.00 97.12 182 SER A CA 1
ATOM 1440 C C . SER A 1 182 ? -4.348 1.964 5.941 1.00 97.12 182 SER A C 1
ATOM 1442 O O . SER A 1 182 ? -5.381 1.294 5.876 1.00 97.12 182 SER A O 1
ATOM 1444 N N . PHE A 1 183 ? -4.138 3.095 5.280 1.00 97.06 183 PHE A N 1
ATOM 1445 C CA . PHE A 1 183 ? -5.011 3.720 4.305 1.00 97.06 183 PHE A CA 1
ATOM 1446 C C . PHE A 1 183 ? -4.384 3.591 2.920 1.00 97.06 183 PHE A C 1
ATOM 1448 O O . PHE A 1 183 ? -3.160 3.580 2.786 1.00 97.06 183 PHE A O 1
ATOM 1455 N N . CYS A 1 184 ? -5.226 3.466 1.901 1.00 93.50 184 CYS A N 1
ATOM 1456 C CA . CYS A 1 184 ? -4.800 3.442 0.512 1.00 93.50 184 CYS A CA 1
ATOM 1457 C C . CYS A 1 184 ? -5.825 4.202 -0.323 1.00 93.50 184 CYS A C 1
ATOM 1459 O O . CYS A 1 184 ? -7.028 3.932 -0.215 1.00 93.50 184 CYS A O 1
ATOM 1461 N N . LEU A 1 185 ? -5.351 5.125 -1.155 1.00 94.25 185 LEU A N 1
ATOM 1462 C CA . LEU A 1 185 ? -6.188 5.747 -2.178 1.00 94.25 185 LEU A CA 1
ATOM 1463 C C . LEU A 1 185 ? -6.671 4.694 -3.180 1.00 94.25 185 LEU A C 1
ATOM 1465 O O . LEU A 1 185 ? -5.965 3.735 -3.497 1.00 94.25 185 LEU A O 1
ATOM 1469 N N . SER A 1 186 ? -7.882 4.865 -3.698 1.00 94.69 186 SER A N 1
ATOM 1470 C CA . SER A 1 186 ? -8.496 3.876 -4.584 1.00 94.69 186 SER A CA 1
ATOM 1471 C C . SER A 1 186 ? -9.296 4.546 -5.693 1.00 94.69 186 SER A C 1
ATOM 1473 O O . SER A 1 186 ? -9.934 5.565 -5.470 1.00 94.69 186 SER A O 1
ATOM 1475 N N . PHE A 1 187 ? -9.323 3.942 -6.882 1.00 94.75 187 PHE A N 1
ATOM 1476 C CA . PHE A 1 187 ? -10.269 4.303 -7.955 1.00 94.75 187 PHE A CA 1
ATOM 1477 C C . PHE A 1 187 ? -11.636 3.613 -7.789 1.00 94.75 187 PHE A C 1
ATOM 1479 O O . PHE A 1 187 ? -12.473 3.589 -8.689 1.00 94.75 187 PHE A O 1
ATOM 1486 N N . ARG A 1 188 ? -11.824 2.941 -6.655 1.00 94.88 188 ARG A N 1
ATOM 1487 C CA . ARG A 1 188 ? -13.048 2.270 -6.212 1.00 94.88 188 ARG A CA 1
ATOM 1488 C C . ARG A 1 188 ? -13.258 2.610 -4.739 1.00 94.88 188 ARG A C 1
ATOM 1490 O O . ARG A 1 188 ? -12.506 3.392 -4.171 1.00 94.88 188 ARG A O 1
ATOM 1497 N N . GLU A 1 189 ? -14.221 1.961 -4.098 1.00 95.50 189 GLU A N 1
ATOM 1498 C CA . GLU A 1 189 ? -14.373 2.033 -2.646 1.00 95.50 189 GLU A CA 1
ATOM 1499 C C . GLU A 1 189 ? -13.040 1.690 -1.935 1.00 95.50 189 GLU A C 1
ATOM 1501 O O . GLU A 1 189 ? -12.503 0.591 -2.140 1.00 95.50 189 GLU A O 1
ATOM 1506 N N . PRO A 1 190 ? -12.458 2.623 -1.156 1.00 97.19 190 PRO A N 1
ATOM 1507 C CA . PRO A 1 190 ? -11.241 2.376 -0.400 1.00 97.19 190 PRO A CA 1
ATOM 1508 C C . PRO A 1 190 ? -11.552 1.507 0.824 1.00 97.19 190 PRO A C 1
ATOM 1510 O O . PRO A 1 190 ? -12.685 1.434 1.301 1.00 97.19 190 PRO A O 1
ATOM 1513 N N . ARG A 1 191 ? -10.525 0.826 1.336 1.00 96.88 191 ARG A N 1
ATOM 1514 C CA . ARG A 1 191 ? -10.605 0.008 2.552 1.00 96.88 191 ARG A CA 1
ATOM 1515 C C . ARG A 1 191 ? -9.511 0.425 3.519 1.00 96.88 191 ARG A C 1
ATOM 1517 O O . ARG A 1 191 ? -8.437 0.858 3.099 1.00 96.88 191 ARG A O 1
ATOM 1524 N N . ILE A 1 192 ? -9.766 0.217 4.803 1.00 98.19 192 ILE A N 1
ATOM 1525 C CA . ILE A 1 192 ? -8.791 0.439 5.873 1.00 98.19 192 ILE A CA 1
ATOM 1526 C C . ILE A 1 192 ? -8.276 -0.922 6.324 1.00 98.19 192 ILE A C 1
ATOM 1528 O O . ILE A 1 192 ? -9.067 -1.839 6.551 1.00 98.19 192 ILE A O 1
ATOM 1532 N N . LYS A 1 193 ? -6.958 -1.070 6.458 1.00 97.44 193 LYS A N 1
ATOM 1533 C CA . LYS A 1 193 ? -6.360 -2.256 7.080 1.00 97.44 193 LYS A CA 1
ATOM 1534 C C . LYS A 1 193 ? -6.134 -1.998 8.557 1.00 97.44 193 LYS A C 1
ATOM 1536 O O . LYS A 1 193 ? -5.491 -1.008 8.890 1.00 97.44 193 LYS A O 1
ATOM 1541 N N . VAL A 1 194 ? -6.556 -2.922 9.415 1.00 97.75 194 VAL A N 1
ATOM 1542 C CA . VAL A 1 194 ? -6.089 -3.003 10.809 1.00 97.75 194 VAL A CA 1
ATOM 1543 C C . VAL A 1 194 ? -5.076 -4.139 10.899 1.00 97.75 194 VAL A C 1
ATOM 1545 O O . VAL A 1 194 ? -5.392 -5.288 10.575 1.00 97.75 194 VAL A O 1
ATOM 1548 N N . ILE A 1 195 ? -3.843 -3.807 11.287 1.00 97.19 195 ILE A N 1
ATOM 1549 C CA . ILE A 1 195 ? -2.708 -4.732 11.273 1.00 97.19 195 ILE A CA 1
ATOM 1550 C C . ILE A 1 195 ? -2.483 -5.282 12.692 1.00 97.19 195 ILE A C 1
ATOM 1552 O O . ILE A 1 195 ? -2.226 -4.495 13.607 1.00 97.19 195 ILE A O 1
ATOM 1556 N N . PRO A 1 196 ? -2.528 -6.609 12.906 1.00 96.44 196 PRO A N 1
ATOM 1557 C CA . PRO A 1 196 ? -2.243 -7.210 14.199 1.00 96.44 196 PRO A CA 1
ATOM 1558 C C . PRO A 1 196 ? -0.793 -7.015 14.629 1.00 96.44 196 PRO A C 1
ATOM 1560 O O . PRO A 1 196 ? 0.083 -6.727 13.817 1.00 96.44 196 PRO A O 1
ATOM 1563 N N . LEU A 1 197 ? -0.526 -7.201 15.922 1.00 94.06 197 LEU A N 1
ATOM 1564 C CA . LEU A 1 197 ? 0.842 -7.171 16.441 1.00 94.06 197 LEU A CA 1
ATOM 1565 C C . LEU A 1 197 ? 1.686 -8.310 15.861 1.00 94.06 197 LEU A C 1
ATOM 1567 O O . LEU A 1 197 ? 2.876 -8.123 15.600 1.00 94.06 197 LEU A O 1
ATOM 1571 N N . LYS A 1 198 ? 1.083 -9.486 15.653 1.00 93.56 198 LYS A N 1
ATOM 1572 C CA . LYS A 1 198 ? 1.745 -10.649 15.062 1.00 93.56 198 LYS A CA 1
ATOM 1573 C C . LYS A 1 198 ? 0.867 -11.306 14.007 1.00 93.56 198 LYS A C 1
ATOM 1575 O O . LYS A 1 198 ? -0.359 -11.248 14.037 1.00 93.56 198 LYS A O 1
ATOM 1580 N N . TYR A 1 199 ? 1.525 -11.974 13.064 1.00 92.62 199 TYR A N 1
ATOM 1581 C CA . TYR A 1 199 ? 0.844 -12.825 12.098 1.00 92.62 199 TYR A CA 1
ATOM 1582 C C . TYR A 1 199 ? 0.035 -13.911 12.820 1.00 92.62 199 TYR A C 1
ATOM 1584 O O . TYR A 1 199 ? 0.581 -14.652 13.636 1.00 92.62 199 TYR A O 1
ATOM 1592 N N . GLY A 1 200 ? -1.235 -14.043 12.450 1.00 93.06 200 GLY A N 1
ATOM 1593 C CA . GLY A 1 200 ? -2.162 -15.029 12.991 1.00 93.06 200 GLY A CA 1
ATOM 1594 C C . GLY A 1 200 ? -2.963 -14.559 14.202 1.00 93.06 200 GLY A C 1
ATOM 1595 O O . GLY A 1 200 ? -3.864 -15.292 14.592 1.00 93.06 200 GLY A O 1
ATOM 1596 N N . ASP A 1 201 ? -2.689 -13.377 14.767 1.00 94.19 201 ASP A N 1
ATOM 1597 C CA . ASP A 1 201 ? -3.516 -12.847 15.853 1.00 94.19 201 ASP A CA 1
ATOM 1598 C C . ASP A 1 201 ? -4.908 -12.471 15.314 1.00 94.19 201 ASP A C 1
ATOM 1600 O O . ASP A 1 201 ? -5.043 -11.702 14.357 1.00 94.19 201 ASP A O 1
ATOM 1604 N N . GLU A 1 202 ? -5.950 -12.994 15.954 1.00 90.06 202 GLU A N 1
ATOM 1605 C CA . GLU A 1 202 ? -7.344 -12.669 15.659 1.00 90.06 202 GLU A CA 1
ATOM 1606 C C . GLU A 1 202 ? -7.766 -11.468 16.515 1.00 90.06 202 GLU A C 1
ATOM 1608 O O . GLU A 1 202 ? -8.042 -11.604 17.704 1.00 90.06 202 GLU A O 1
ATOM 1613 N N . LEU A 1 203 ? -7.760 -10.270 15.923 1.00 91.31 203 LEU A N 1
ATOM 1614 C CA . LEU A 1 203 ? -8.147 -9.035 16.622 1.00 91.31 203 LEU A CA 1
ATOM 1615 C C . LEU A 1 203 ? -9.635 -8.704 16.516 1.00 91.31 203 LEU A C 1
ATOM 1617 O O . LEU A 1 203 ? -10.162 -8.000 17.372 1.00 91.31 203 LEU A O 1
ATOM 1621 N N . LEU A 1 204 ? -10.260 -9.115 15.416 1.00 96.38 204 LEU A N 1
ATOM 1622 C CA . LEU A 1 204 ? -11.568 -8.650 14.974 1.00 96.38 204 LEU A CA 1
ATOM 1623 C C . LEU A 1 204 ? -12.315 -9.787 14.281 1.00 96.38 204 LEU A C 1
ATOM 1625 O O . LEU A 1 204 ? -11.695 -10.682 13.703 1.00 96.38 204 LEU A O 1
ATOM 1629 N N . SER A 1 205 ? -13.638 -9.698 14.282 1.00 96.94 205 SER A N 1
ATOM 1630 C CA . SER A 1 205 ? -14.559 -10.597 13.590 1.00 96.94 205 SER A CA 1
ATOM 1631 C C . SER A 1 205 ? -15.326 -9.858 12.495 1.00 96.94 205 SER A C 1
ATOM 1633 O O . SER A 1 205 ? -15.647 -8.677 12.613 1.00 96.94 205 SER A O 1
ATOM 1635 N N . VAL A 1 206 ? -15.649 -10.565 11.410 1.00 98.19 206 VAL A N 1
ATOM 1636 C CA . VAL A 1 206 ? -16.472 -10.010 10.325 1.00 98.19 206 VAL A CA 1
ATOM 1637 C C . VAL A 1 206 ? -17.823 -9.548 10.877 1.00 98.19 206 VAL A C 1
ATOM 1639 O O . VAL A 1 206 ? -18.485 -10.278 11.611 1.00 98.19 206 VAL A O 1
ATOM 1642 N N . GLY A 1 207 ? -18.236 -8.340 10.496 1.00 97.56 207 GLY A N 1
ATOM 1643 C CA . GLY A 1 207 ? -19.467 -7.699 10.954 1.00 97.56 207 GLY A CA 1
ATOM 1644 C C . GLY A 1 207 ? -19.318 -6.844 12.213 1.00 97.56 207 GLY A C 1
ATOM 1645 O O . GLY A 1 207 ? -20.252 -6.111 12.529 1.00 97.56 207 GLY A O 1
ATOM 1646 N N . GLU A 1 208 ? -18.174 -6.885 12.903 1.00 97.75 208 GLU A N 1
ATOM 1647 C CA . GLU A 1 208 ? -17.921 -5.987 14.033 1.00 97.75 208 GLU A CA 1
ATOM 1648 C C . GLU A 1 208 ? -17.823 -4.523 13.592 1.00 97.75 208 GLU A C 1
ATOM 1650 O O . GLU A 1 208 ? -17.409 -4.211 12.469 1.00 97.75 208 GLU A O 1
ATOM 1655 N N . ILE A 1 209 ? -18.194 -3.628 14.511 1.00 98.38 209 ILE A N 1
ATOM 1656 C CA . ILE A 1 209 ? -18.050 -2.184 14.353 1.00 98.38 209 ILE A CA 1
ATOM 1657 C C . ILE A 1 209 ? -16.793 -1.729 15.087 1.00 98.38 209 ILE A C 1
ATOM 1659 O O . ILE A 1 209 ? -16.606 -2.011 16.271 1.00 98.38 209 ILE A O 1
ATOM 1663 N N . VAL A 1 210 ? -15.936 -1.018 14.366 1.00 98.44 210 VAL A N 1
ATOM 1664 C CA . VAL A 1 210 ? -14.671 -0.481 14.857 1.00 98.44 210 VAL A CA 1
ATOM 1665 C C . VAL A 1 210 ? -14.710 1.030 14.737 1.00 98.44 210 VAL A C 1
ATOM 1667 O O . VAL A 1 210 ? -14.973 1.564 13.664 1.00 98.44 210 VAL A O 1
ATOM 1670 N N . HIS A 1 211 ? -14.397 1.726 15.820 1.00 98.44 211 HIS A N 1
ATOM 1671 C CA . HIS A 1 211 ? -14.246 3.173 15.818 1.00 98.44 211 HIS A CA 1
ATOM 1672 C C . HIS A 1 211 ? -12.765 3.526 15.707 1.00 98.44 211 HIS A C 1
ATOM 1674 O O . HIS A 1 211 ? -11.947 3.068 16.509 1.00 98.44 211 HIS A O 1
ATOM 1680 N N . ILE A 1 212 ? -12.418 4.331 14.706 1.00 98.19 212 ILE A N 1
ATOM 1681 C CA . ILE A 1 212 ? -11.061 4.841 14.490 1.00 98.19 212 ILE A CA 1
ATOM 1682 C C . ILE A 1 212 ? -11.082 6.348 14.685 1.00 98.19 212 ILE A C 1
ATOM 1684 O O . ILE A 1 212 ? -11.874 7.045 14.054 1.00 98.19 212 ILE A O 1
ATOM 1688 N N . ARG A 1 213 ? -10.170 6.859 15.509 1.00 97.44 213 ARG A N 1
ATOM 1689 C CA . ARG A 1 213 ? -9.946 8.294 15.677 1.00 97.44 213 ARG A CA 1
ATOM 1690 C C . ARG A 1 213 ? -8.498 8.637 15.366 1.00 97.44 213 ARG A C 1
ATOM 1692 O O . ARG A 1 213 ? -7.583 8.018 15.906 1.00 97.44 213 ARG A O 1
ATOM 1699 N N . ILE A 1 214 ? -8.303 9.647 14.522 1.00 97.06 214 ILE A N 1
ATOM 1700 C CA . ILE A 1 214 ? -6.983 10.203 14.204 1.00 97.06 214 ILE A CA 1
ATOM 1701 C C . ILE A 1 214 ? -7.022 11.710 14.423 1.00 97.06 214 ILE A C 1
ATOM 1703 O O . ILE A 1 214 ? -7.955 12.375 13.969 1.00 97.06 214 ILE A O 1
ATOM 1707 N N . ALA A 1 215 ? -6.004 12.248 15.094 1.00 96.25 215 ALA A N 1
ATOM 1708 C CA . ALA A 1 215 ? -5.843 13.682 15.320 1.00 96.25 215 ALA A CA 1
ATOM 1709 C C . ALA A 1 215 ? -4.445 14.150 14.905 1.00 96.25 215 ALA A C 1
ATOM 1711 O O . ALA A 1 215 ? -3.455 13.559 15.320 1.00 96.25 215 ALA A O 1
ATOM 1712 N N . VAL A 1 216 ? -4.363 15.223 14.121 1.00 95.06 216 VAL A N 1
ATOM 1713 C CA . VAL A 1 216 ? -3.116 15.914 13.762 1.00 95.06 216 VAL A CA 1
ATOM 1714 C C . VAL A 1 216 ? -2.612 16.722 14.959 1.00 95.06 216 VAL A C 1
ATOM 1716 O O . VAL A 1 216 ? -3.375 17.505 15.533 1.00 95.06 216 VAL A O 1
ATOM 1719 N N . LEU A 1 217 ? -1.333 16.540 15.303 1.00 90.81 217 LEU A N 1
ATOM 1720 C CA . LEU A 1 217 ? -0.637 17.214 16.408 1.00 90.81 217 LEU A CA 1
ATOM 1721 C C . LEU A 1 217 ? -0.116 18.607 16.017 1.00 90.81 217 LEU A C 1
ATOM 1723 O O . LEU A 1 217 ? 0.273 18.808 14.843 1.00 90.81 217 LEU A O 1
#

Foldseek 3Di:
DKDKDKDAADAPDPPFDRIKMWIWDDDPQKTKTKIQFDAPDDPPDDDDPPDDGGHGGGHRVDDLQDDGDIDIFIAGPPCRPDPDHTDDDQDPWQADFDDADQKDKWWWFFADDDLWWTKIATDWDGTHLKIAHDYRRFHKAFWDFQDDDTDIFGQHNVGTHDFDKHKFKDFPVHTQDFRTKGWHIDSDRTIIITGHPDGRDDRDDGGTIMMMMMGGD

Sequence (217 aa):
MIDIQSFDTPTPFKDRDFTEYVIAIRQNEHVIKILHIKPDVSPGDWISRGDRIGTYIHNGYYTFWNNPAMHIEVRKPGDYLRASNNLSLTPDIEWNDLPWGKNIELECKVEEVNKKYALLSAPYQTCGDVCGYALDGGFLDGYIASNEGGFFGIVKPQGFFHPGVSLEVKTGDSIINCSGISFCLSFREPRIKVIPLKYGDELLSVGEIVHIRIAVL